Protein AF-A0A7S4SC22-F1 (afdb_monomer)

Organism: NCBI:txid311494

Mean predicted aligned error: 12.57 Å

Radius of gyration: 24.63 Å; Cα contacts (8 Å, |Δi|>4): 322; chains: 1; bounding box: 60×55×70 Å

Solvent-accessible surface area (backbone atoms only — not comparable to full-atom values): 22191 Å² total; per-residue (Å²): 132,78,80,73,82,76,69,83,69,58,68,67,58,51,50,54,50,53,43,50,40,49,74,75,63,30,48,38,34,35,29,23,69,84,94,66,80,90,72,76,100,69,70,94,83,63,89,75,70,74,86,64,86,77,79,59,88,69,70,83,72,66,71,74,79,89,78,74,91,63,78,62,92,58,54,43,99,46,38,47,56,58,76,39,60,30,39,53,76,44,73,46,81,40,52,44,88,86,66,50,78,44,48,38,35,31,38,26,52,77,74,70,86,52,62,79,83,50,77,44,45,69,50,69,58,9,87,84,36,68,61,53,77,76,27,54,64,38,62,52,59,64,54,80,66,65,80,68,81,82,68,77,79,92,60,81,79,62,90,86,63,83,86,73,73,81,75,65,82,82,77,63,93,71,91,70,89,77,76,63,81,45,61,34,34,31,39,46,74,55,45,64,73,61,38,75,44,77,48,79,48,70,79,79,41,58,91,75,73,37,82,88,83,89,84,88,85,78,78,43,96,84,26,62,11,58,50,72,66,59,93,48,95,87,71,36,43,34,52,37,24,38,40,30,90,81,81,90,83,85,83,86,77,66,61,75,69,55,98,79,74,60,80,52,70,78,84,89,81,89,85,85,90,84,77,94,55,55,89,81,41,90,83,58,61,83,76,67,83,73,72,84,72,92,82,84,87,84,88,76,90,71,96,48,99,80,69,75,64,69,48,61,62,77,86,75,63,76,93,63,93,80,83,76,87,83,131

Sequence (327 aa):
AGPPPTQPGDPEELWASLAAELAEGALVTCSRVDSGSAGTEGSPADAGRAHFVHTEGHTIGTGYPEHTGQQAPGMVNTGILRNAAYAVLLLREVHTKSGERVRLVRLRDTVSVVPQGQGGWSGRWGDADPVWEQDPGVAGQLRASAGSHLLVPCGPPSAGAPGRRPAMPLAEHAAAPRRHDGTFAMQFEDWLRVFSHVFVGRSLAAEGGWSRRLLHGRWTPRSCGGTPIPVKPGFSSPEGWARNPQCGLVVLGGGAATEGGEEGAGVELCACLQQPDARVRARSPFPFEDRLRELFLCVLRLDGPGQRLDAFDKRRVVRGGGVSLIS

Foldseek 3Di:
DDPDPPDDPDLVVVLVVVQVLVVLQKWKKFAAADPDPPDDDDDPPPPPPPPDLPPPVPPLDPDDPPDDPDDGPQQDPQLDGHSFMKTFQDWDWDAFPVRDTFIKTKIAGLRDPDDFPRGDGPDPQWPPHCVCVRGVVRLVVVPVPPPNPRDDPPDDPPPPDDPDDDPDQSPDPDDDDDRCRRMTMDTSVVVVVRTDDMDIGDDQDVVVVHDDDDDDDDDDPQQCQDDQDDPDPPRHFQQSPLSHDDDDDDDPQQDDPDPPPDPGDDDDDDDDDDDDDLVPDPPQDPPNPDDDDDDDDDDFDDPDDPDRDSGDDPVRDDPDPDPDDDD

pLDDT: mean 72.33, std 21.47, range [28.03, 97.0]

Secondary structure (DSSP, 8-state):
-PPPPPPPP-HHHHHHHHHHHHHTT-EEEEE---S--------TT-TT--------TTSS-----TTS-PPPTTB-TTSPBTT-EEEEEEEEEEE-TT--EEEEEEEEESS----TT--S--STT-TT-THHHH-HHHHHHHHTT---------S---TT----PPPPTTS-SSSS-----SEEEEEHHHHHHH--EEEEE----GGGTPPP--------TTT----SS-SSTTS--HHHHHTS--------------TT-----PPP---------TTTSTTPPSS--SPPPPP-------SSTTPPPSS--GGG----TT-----

Structure (mmCIF, N/CA/C/O backbone):
data_AF-A0A7S4SC22-F1
#
_entry.id   AF-A0A7S4SC22-F1
#
loop_
_atom_site.group_PDB
_atom_site.id
_atom_site.type_symbol
_atom_site.label_atom_id
_atom_site.label_alt_id
_atom_site.label_comp_id
_atom_site.label_asym_id
_atom_site.label_entity_id
_atom_site.label_seq_id
_atom_site.pdbx_PDB_ins_code
_atom_site.Cartn_x
_atom_site.Cartn_y
_atom_site.Cartn_z
_atom_site.occupancy
_atom_site.B_iso_or_equiv
_atom_site.auth_seq_id
_atom_site.auth_comp_id
_atom_site.auth_asym_id
_atom_site.auth_atom_id
_atom_site.pdbx_PDB_model_num
ATOM 1 N N . ALA A 1 1 ? 0.716 27.422 -13.880 1.00 32.75 1 ALA A N 1
ATOM 2 C CA . ALA A 1 1 ? 0.200 27.032 -12.557 1.00 32.75 1 ALA A CA 1
ATOM 3 C C . ALA A 1 1 ? -0.149 25.554 -12.627 1.00 32.75 1 ALA A C 1
ATOM 5 O O . ALA A 1 1 ? -0.877 25.176 -13.537 1.00 32.75 1 ALA A O 1
ATOM 6 N N . GLY A 1 2 ? 0.461 24.713 -11.789 1.00 31.31 2 GLY A N 1
ATOM 7 C CA . GLY A 1 2 ? 0.010 23.324 -11.663 1.00 31.31 2 GLY A CA 1
ATOM 8 C C . GLY A 1 2 ? -1.383 23.294 -11.027 1.00 31.31 2 GLY A C 1
ATOM 9 O O . GLY A 1 2 ? -1.727 24.255 -10.332 1.00 31.31 2 GLY A O 1
ATOM 10 N N . PRO A 1 3 ? -2.193 22.251 -11.275 1.00 28.03 3 PRO A N 1
ATOM 11 C CA . PRO A 1 3 ? -3.420 22.069 -10.515 1.00 28.03 3 PRO A CA 1
ATOM 12 C C . PRO A 1 3 ? -3.075 22.021 -9.014 1.00 28.03 3 PRO A C 1
ATOM 14 O O . PRO A 1 3 ? -2.011 21.500 -8.659 1.00 28.03 3 PRO A O 1
ATOM 17 N N . PRO A 1 4 ? -3.917 22.597 -8.138 1.00 31.31 4 PRO A N 1
ATOM 18 C CA . PRO A 1 4 ? -3.732 22.476 -6.697 1.00 31.31 4 PRO A CA 1
ATOM 19 C C . PRO A 1 4 ? -3.681 20.990 -6.303 1.00 31.31 4 PRO A C 1
ATOM 21 O O . PRO A 1 4 ? -4.271 20.167 -7.010 1.00 31.31 4 PRO A O 1
ATOM 24 N N . PRO A 1 5 ? -2.979 20.629 -5.210 1.00 35.91 5 PRO A N 1
ATOM 25 C CA . PRO A 1 5 ? -3.006 19.264 -4.697 1.00 35.91 5 PRO A CA 1
ATOM 26 C C . PRO A 1 5 ? -4.467 18.841 -4.548 1.00 35.91 5 PRO A C 1
ATOM 28 O O . PRO A 1 5 ? -5.261 19.550 -3.924 1.00 35.91 5 PRO A O 1
ATOM 31 N N . THR A 1 6 ? -4.832 17.739 -5.202 1.00 38.62 6 THR A N 1
ATOM 32 C CA . THR A 1 6 ? -6.159 17.137 -5.090 1.00 38.62 6 THR A CA 1
ATOM 33 C C . THR A 1 6 ? -6.469 16.983 -3.611 1.00 38.62 6 THR A C 1
ATOM 35 O O . THR A 1 6 ? -5.656 16.425 -2.870 1.00 38.62 6 THR A O 1
ATOM 38 N N . GLN A 1 7 ? -7.606 17.537 -3.182 1.00 48.81 7 GLN A N 1
ATOM 39 C CA . GLN A 1 7 ? -8.122 17.313 -1.836 1.00 48.81 7 GLN A CA 1
ATOM 40 C C . GLN A 1 7 ? -8.081 15.811 -1.523 1.00 48.81 7 GLN A C 1
ATOM 42 O O . GLN A 1 7 ? -8.187 15.007 -2.458 1.00 48.81 7 GLN A O 1
ATOM 47 N N . PRO A 1 8 ? -7.907 15.422 -0.246 1.00 51.44 8 PRO A N 1
ATOM 48 C CA . PRO A 1 8 ? -8.101 14.031 0.141 1.00 51.44 8 PRO A CA 1
ATOM 49 C C . PRO 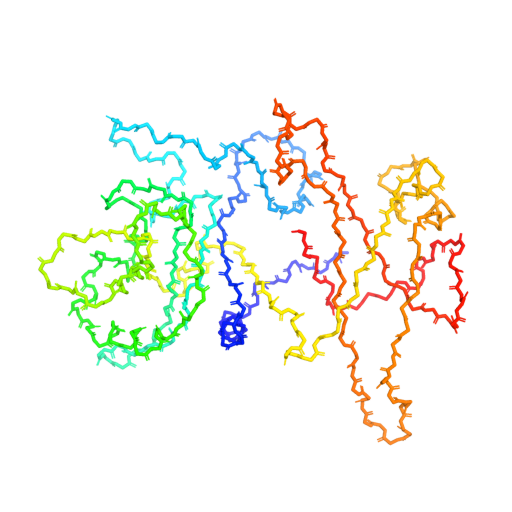A 1 8 ? -9.422 13.564 -0.473 1.00 51.44 8 PRO A C 1
ATOM 51 O O . PRO A 1 8 ? -10.422 14.278 -0.365 1.00 51.44 8 PRO A O 1
ATOM 54 N N . GLY A 1 9 ? -9.377 12.444 -1.203 1.00 70.94 9 GLY A N 1
ATOM 55 C CA . GLY A 1 9 ? -10.562 11.865 -1.831 1.00 70.94 9 GLY A CA 1
ATOM 56 C C . GLY A 1 9 ? -11.696 11.759 -0.816 1.00 70.94 9 GLY A C 1
ATOM 57 O O . GLY A 1 9 ? -11.440 11.707 0.391 1.00 70.94 9 GLY A O 1
ATOM 58 N N . ASP A 1 10 ? -12.933 11.781 -1.304 1.00 88.88 10 ASP A N 1
ATOM 59 C CA . ASP A 1 10 ? -14.129 11.651 -0.474 1.00 88.88 10 ASP A CA 1
ATOM 60 C C . ASP A 1 10 ? -13.915 10.556 0.599 1.00 88.88 10 ASP A C 1
ATOM 62 O O . ASP A 1 10 ? -13.583 9.420 0.243 1.00 88.88 10 ASP A O 1
ATOM 66 N N . PRO A 1 11 ? -14.040 10.866 1.907 1.00 91.44 11 PRO A N 1
ATOM 67 C CA . PRO A 1 11 ? -13.908 9.877 2.974 1.00 91.44 11 PRO A CA 1
ATOM 68 C C . PRO A 1 11 ? -14.739 8.610 2.741 1.00 91.44 11 PRO A C 1
ATOM 70 O O . PRO A 1 11 ? -14.311 7.522 3.124 1.00 91.44 11 PRO A O 1
ATOM 73 N N . GLU A 1 12 ? -15.899 8.735 2.094 1.00 92.50 12 GLU A N 1
ATOM 74 C CA . GLU A 1 12 ? -16.744 7.604 1.706 1.00 92.50 12 GLU A CA 1
ATOM 75 C C . GLU A 1 12 ? -16.067 6.704 0.664 1.00 92.50 12 GLU A C 1
ATOM 77 O O . GLU A 1 12 ? -16.068 5.480 0.806 1.00 92.50 12 GLU A O 1
ATOM 82 N N . GLU A 1 13 ? -15.447 7.300 -0.356 1.00 90.25 13 GLU A N 1
ATOM 83 C CA . GLU A 1 13 ? -14.717 6.585 -1.403 1.00 90.25 13 GLU A CA 1
ATOM 84 C C . GLU A 1 13 ? -13.484 5.883 -0.825 1.00 90.25 13 GLU A C 1
ATOM 86 O O . GLU A 1 13 ? -13.250 4.705 -1.104 1.00 90.25 13 GLU A O 1
ATOM 91 N N . LEU A 1 14 ? -12.732 6.566 0.045 1.00 90.38 14 LEU A N 1
ATOM 92 C CA . LEU A 1 14 ? -11.582 5.970 0.723 1.00 90.38 14 LEU A CA 1
ATOM 93 C C . LEU A 1 14 ? -12.004 4.808 1.631 1.00 90.38 14 LEU A C 1
ATOM 95 O O . LEU A 1 14 ? -11.358 3.761 1.624 1.00 90.38 14 LEU A O 1
ATOM 99 N N . TRP A 1 15 ? -13.091 4.967 2.391 1.00 93.56 15 TRP A N 1
ATOM 100 C CA . TRP A 1 15 ? -13.649 3.889 3.207 1.00 93.56 15 TRP A CA 1
ATOM 101 C C . TRP A 1 15 ? -14.030 2.678 2.353 1.00 93.56 15 TRP A C 1
ATOM 103 O O . TRP A 1 15 ? -13.624 1.559 2.665 1.00 93.56 15 TRP A O 1
ATOM 113 N N . ALA A 1 16 ? -14.783 2.900 1.271 1.00 90.94 16 ALA A N 1
ATOM 114 C CA . ALA A 1 16 ? -15.223 1.841 0.369 1.00 90.94 16 ALA A CA 1
ATOM 115 C C . ALA A 1 16 ? -14.034 1.119 -0.282 1.00 90.94 16 ALA A C 1
ATOM 117 O O . ALA A 1 16 ? -14.007 -0.111 -0.307 1.00 90.94 16 ALA A O 1
ATOM 118 N N . SER A 1 17 ? -13.030 1.876 -0.733 1.00 88.81 17 SER A N 1
ATOM 119 C CA . SER A 1 17 ? -11.789 1.350 -1.303 1.00 88.81 17 SER A CA 1
ATOM 120 C C . SER A 1 17 ? -11.045 0.470 -0.296 1.00 88.81 17 SER A C 1
ATOM 122 O O . SER A 1 17 ? -10.847 -0.715 -0.545 1.00 88.81 17 SER A O 1
ATOM 124 N N . LEU A 1 18 ? -10.731 0.980 0.901 1.00 88.50 18 LEU A N 1
ATOM 125 C CA . LEU A 1 18 ? -10.008 0.212 1.924 1.00 88.50 18 LEU A CA 1
ATOM 126 C C . LEU A 1 18 ? -10.783 -1.020 2.414 1.00 88.50 18 LEU A C 1
ATOM 128 O O . LEU A 1 18 ? -10.181 -2.052 2.718 1.00 88.50 18 LEU A O 1
ATOM 132 N N . ALA A 1 19 ? -12.111 -0.923 2.507 1.00 89.12 19 ALA A N 1
ATOM 133 C CA . ALA A 1 19 ? -12.955 -2.056 2.864 1.00 89.12 19 ALA A CA 1
ATOM 134 C C . ALA A 1 19 ? -12.919 -3.152 1.786 1.00 89.12 19 ALA A C 1
ATOM 136 O O . ALA A 1 19 ? -12.835 -4.330 2.139 1.00 89.12 19 ALA A O 1
ATOM 137 N N . ALA A 1 20 ? -12.935 -2.778 0.501 1.00 86.94 20 ALA A N 1
ATOM 138 C CA . ALA A 1 20 ? -12.786 -3.715 -0.611 1.00 86.94 20 ALA A CA 1
ATOM 139 C C . ALA A 1 20 ? -11.410 -4.401 -0.583 1.00 86.94 20 ALA A C 1
ATOM 141 O O . ALA A 1 20 ? -11.345 -5.627 -0.607 1.00 86.94 20 ALA A O 1
ATOM 142 N N . GLU A 1 21 ? -10.329 -3.637 -0.395 1.00 85.25 21 GLU A N 1
ATOM 143 C CA . GLU A 1 21 ? -8.964 -4.175 -0.274 1.00 85.25 21 GLU A CA 1
ATOM 144 C C . GLU A 1 21 ? -8.839 -5.226 0.835 1.00 85.25 21 GLU A C 1
ATOM 146 O O . GLU A 1 21 ? -8.303 -6.316 0.631 1.00 85.25 21 GLU A O 1
ATOM 151 N N . LEU A 1 22 ? -9.353 -4.920 2.030 1.00 84.00 22 LEU A N 1
ATOM 152 C CA . LEU A 1 22 ? -9.324 -5.856 3.154 1.00 84.00 22 LEU A CA 1
ATOM 153 C C . LEU A 1 22 ? -10.186 -7.097 2.899 1.00 84.00 22 LEU A C 1
ATOM 155 O O . LEU A 1 22 ? -9.808 -8.190 3.324 1.00 84.00 22 LEU A O 1
ATOM 159 N N . ALA A 1 23 ? -11.326 -6.946 2.220 1.00 85.44 23 ALA A N 1
ATOM 160 C CA . ALA A 1 23 ? -12.190 -8.065 1.850 1.00 85.44 23 ALA A CA 1
ATOM 161 C C . ALA A 1 23 ? -11.518 -8.999 0.829 1.00 85.44 23 ALA A C 1
ATOM 163 O O . ALA A 1 23 ? -11.698 -10.214 0.905 1.00 85.44 23 ALA A O 1
ATOM 164 N N . GLU A 1 24 ? -10.691 -8.450 -0.062 1.00 82.25 24 GLU A N 1
ATOM 165 C CA . GLU A 1 24 ? -9.841 -9.198 -0.998 1.00 82.25 24 GLU A CA 1
ATOM 166 C C . GLU A 1 24 ? -8.577 -9.783 -0.339 1.00 82.25 24 GLU A C 1
ATOM 168 O O . GLU A 1 24 ? -7.816 -10.522 -0.966 1.00 82.25 24 GLU A O 1
ATOM 173 N N . GLY A 1 25 ? -8.360 -9.507 0.951 1.00 82.25 25 GLY A N 1
ATOM 174 C CA . GLY A 1 25 ? -7.252 -10.053 1.731 1.00 82.25 25 GLY A CA 1
ATOM 175 C C . GLY A 1 25 ? -5.953 -9.252 1.637 1.00 82.25 25 GLY A C 1
ATOM 176 O O . GLY A 1 25 ? -4.892 -9.784 1.975 1.00 82.25 25 GLY A O 1
ATOM 177 N N . ALA A 1 26 ? -6.006 -7.992 1.197 1.00 79.50 26 ALA A N 1
ATOM 178 C CA . ALA A 1 26 ? -4.851 -7.106 1.228 1.00 79.50 26 ALA A CA 1
ATOM 179 C C . ALA A 1 26 ? -4.385 -6.840 2.670 1.00 79.50 26 ALA A C 1
ATOM 181 O O . ALA A 1 26 ? -5.173 -6.764 3.615 1.00 79.50 26 ALA A O 1
ATOM 182 N N . LEU A 1 27 ? -3.077 -6.651 2.837 1.00 82.75 27 LEU A N 1
ATOM 183 C CA . LEU A 1 27 ? -2.498 -6.164 4.084 1.00 82.75 27 LEU A CA 1
ATOM 184 C C . LEU A 1 27 ? -2.545 -4.641 4.085 1.00 82.75 27 LEU A C 1
ATOM 186 O O . LEU A 1 27 ? -1.949 -4.012 3.215 1.00 82.75 27 LEU A O 1
ATOM 190 N N . VAL A 1 28 ? -3.205 -4.041 5.071 1.00 83.12 28 VAL A N 1
ATOM 191 C CA . VAL A 1 28 ? -3.296 -2.581 5.179 1.00 83.12 28 VAL A CA 1
ATOM 192 C C . VAL A 1 28 ? -2.539 -2.109 6.417 1.00 83.12 28 VAL A C 1
ATOM 194 O O . VAL A 1 28 ? -2.730 -2.630 7.517 1.00 83.12 28 VAL A O 1
ATOM 197 N N . THR A 1 29 ? -1.667 -1.118 6.255 1.00 82.56 29 THR A N 1
ATOM 198 C CA . THR A 1 29 ? -0.985 -0.444 7.366 1.00 82.56 29 THR A CA 1
ATOM 199 C C . THR A 1 29 ? -1.126 1.064 7.239 1.00 82.56 29 THR A C 1
ATOM 201 O O . THR A 1 29 ? -1.352 1.591 6.154 1.00 82.56 29 THR A O 1
ATOM 204 N N . CYS A 1 30 ? -1.019 1.785 8.346 1.00 83.69 30 CYS A N 1
ATOM 205 C CA . CYS A 1 30 ? -1.064 3.240 8.345 1.00 83.69 30 CYS A CA 1
ATOM 206 C C . CYS A 1 30 ? 0.042 3.827 9.214 1.00 83.69 30 CYS A C 1
ATOM 208 O O . CYS A 1 30 ? 0.536 3.189 10.146 1.00 83.69 30 CYS A O 1
ATOM 210 N N . SER A 1 31 ? 0.443 5.054 8.894 1.00 84.19 31 SER A N 1
ATOM 211 C CA . SER A 1 31 ? 1.444 5.778 9.669 1.00 84.19 31 SER A CA 1
ATOM 212 C C . SER A 1 31 ? 1.098 7.254 9.792 1.00 84.19 31 SER A C 1
ATOM 214 O O . SER A 1 31 ? 0.475 7.859 8.914 1.00 84.19 31 SER A O 1
ATOM 216 N N . ARG A 1 32 ? 1.502 7.827 10.925 1.00 79.44 32 ARG A N 1
ATOM 217 C CA . ARG A 1 32 ? 1.429 9.257 11.193 1.00 79.44 32 ARG A CA 1
ATOM 218 C C . ARG A 1 32 ? 2.810 9.862 10.992 1.00 79.44 32 ARG A C 1
ATOM 220 O O . ARG A 1 32 ? 3.701 9.635 11.807 1.00 79.44 32 ARG A O 1
ATOM 227 N N . VAL A 1 33 ? 2.942 10.667 9.946 1.00 76.88 33 VAL A N 1
ATOM 228 C CA . VAL A 1 33 ? 4.122 11.501 9.692 1.00 76.88 33 VAL A CA 1
ATOM 229 C C . VAL A 1 33 ? 3.767 12.939 10.043 1.00 76.88 33 VAL A C 1
ATOM 231 O O . VAL A 1 33 ? 2.774 13.459 9.530 1.00 76.88 33 VAL A O 1
ATOM 234 N N . ASP A 1 34 ? 4.549 13.583 10.909 1.00 70.69 34 ASP A N 1
ATOM 235 C CA . ASP A 1 34 ? 4.377 15.012 11.168 1.00 70.69 34 ASP A CA 1
ATOM 236 C C . ASP A 1 34 ? 4.948 15.812 9.998 1.00 70.69 34 ASP A C 1
ATOM 238 O O . ASP A 1 34 ? 6.142 15.763 9.709 1.00 70.69 34 ASP A O 1
ATOM 242 N N . SER A 1 35 ? 4.110 16.611 9.350 1.00 53.16 35 SER A N 1
ATOM 243 C CA . SER A 1 35 ? 4.523 17.526 8.284 1.00 53.16 35 SER A CA 1
ATOM 244 C C . SER A 1 35 ? 5.139 18.833 8.810 1.00 53.16 35 SER A C 1
ATOM 246 O O . SER A 1 35 ? 5.187 19.822 8.086 1.00 53.16 35 SER A O 1
ATOM 248 N N . GLY A 1 36 ? 5.586 18.884 10.070 1.00 47.75 36 GLY A N 1
ATOM 249 C CA . GLY A 1 36 ? 5.985 20.143 10.693 1.00 47.75 36 GLY A CA 1
ATOM 250 C C . GLY A 1 36 ? 6.922 19.998 11.881 1.00 47.75 36 GLY A C 1
ATOM 251 O O . GLY A 1 36 ? 6.482 20.033 13.027 1.00 47.75 36 GLY A O 1
ATOM 252 N N . SER A 1 37 ? 8.229 19.975 11.618 1.00 41.62 37 SER A N 1
ATOM 253 C CA . SER A 1 37 ? 9.158 20.664 12.512 1.00 41.62 37 SER A CA 1
ATOM 254 C C . SER A 1 37 ? 9.188 22.135 12.096 1.00 41.62 37 SER A C 1
ATOM 256 O O . SER A 1 37 ? 9.894 22.520 11.165 1.00 41.62 37 SER A O 1
ATOM 258 N N . ALA A 1 38 ? 8.395 22.964 12.772 1.00 45.78 38 ALA A N 1
ATOM 259 C CA . ALA A 1 38 ? 8.609 24.404 12.786 1.00 45.78 38 ALA A CA 1
ATOM 260 C C . ALA A 1 38 ? 9.944 24.660 13.504 1.00 45.78 38 ALA A C 1
ATOM 262 O O . ALA A 1 38 ? 10.006 24.709 14.729 1.00 45.78 38 ALA A O 1
ATOM 263 N N . GLY A 1 39 ? 11.033 24.717 12.743 1.00 45.19 39 GLY A N 1
ATOM 264 C CA . GLY A 1 39 ? 12.373 24.894 13.280 1.00 45.19 39 GLY A CA 1
ATOM 265 C C . GLY A 1 39 ? 13.340 25.270 12.174 1.00 45.19 39 GLY A C 1
ATOM 266 O O . GLY A 1 39 ? 13.708 24.429 11.360 1.00 45.19 39 GLY A O 1
ATOM 267 N N . THR A 1 40 ? 13.778 26.528 12.215 1.00 40.12 40 THR A N 1
ATOM 268 C CA . THR A 1 40 ? 14.717 27.225 11.319 1.00 40.12 40 THR A CA 1
ATOM 269 C C . THR A 1 40 ? 14.143 27.690 9.975 1.00 40.12 40 THR A C 1
ATOM 271 O O . THR A 1 40 ? 13.864 26.904 9.077 1.00 40.12 40 THR A O 1
ATOM 274 N N . GLU A 1 41 ? 14.010 29.013 9.844 1.00 41.88 41 GLU A N 1
ATOM 275 C CA . GLU A 1 41 ? 13.805 29.740 8.590 1.00 41.88 41 GLU A CA 1
ATOM 276 C C . GLU A 1 41 ? 14.879 29.329 7.568 1.00 41.88 41 GLU A C 1
ATOM 278 O O . GLU A 1 41 ? 16.021 29.779 7.618 1.00 41.88 41 GLU A O 1
ATOM 283 N N . GLY A 1 42 ? 14.532 28.425 6.654 1.00 41.09 42 GLY A N 1
ATOM 284 C CA . GLY A 1 42 ? 15.439 27.914 5.636 1.00 41.09 42 GLY A CA 1
ATOM 285 C C . GLY A 1 42 ? 14.690 27.664 4.337 1.00 41.09 42 GLY A C 1
ATOM 286 O O . GLY A 1 42 ? 13.982 26.678 4.218 1.00 41.09 42 GLY A O 1
ATOM 287 N N . SER A 1 43 ? 14.863 28.595 3.397 1.00 37.62 43 SER A N 1
ATOM 288 C CA . SER A 1 43 ? 14.591 28.548 1.951 1.00 37.62 43 SER A CA 1
ATOM 289 C C . SER A 1 43 ? 13.310 27.836 1.439 1.00 37.62 43 SER A C 1
ATOM 291 O O . SER A 1 43 ? 13.196 26.614 1.512 1.00 37.62 43 SER A O 1
ATOM 293 N N . PRO A 1 44 ? 12.398 28.546 0.741 1.00 42.69 44 PRO A N 1
ATOM 294 C CA . PRO A 1 44 ? 11.172 27.984 0.150 1.00 42.69 44 PRO A CA 1
ATOM 295 C C . PRO A 1 44 ? 11.389 27.006 -1.029 1.00 42.69 44 PRO A C 1
ATOM 297 O O . PRO A 1 44 ? 10.433 26.646 -1.713 1.00 42.69 44 PRO A O 1
ATOM 300 N N . ALA A 1 45 ? 12.621 26.558 -1.288 1.00 44.44 45 ALA A N 1
ATOM 301 C CA . ALA A 1 45 ? 12.949 25.642 -2.383 1.00 44.44 45 ALA A CA 1
ATOM 302 C C . ALA A 1 45 ? 12.778 24.144 -2.042 1.00 44.44 45 ALA A C 1
ATOM 304 O O . ALA A 1 45 ? 12.835 23.324 -2.955 1.00 44.44 45 ALA A O 1
ATOM 305 N N . ASP A 1 46 ? 12.537 23.779 -0.774 1.00 40.22 46 ASP A N 1
ATOM 306 C CA . ASP A 1 46 ? 12.516 22.372 -0.318 1.00 40.22 46 ASP A CA 1
ATOM 307 C C . ASP A 1 46 ? 11.113 21.801 -0.011 1.00 40.22 46 ASP A C 1
ATOM 309 O O . ASP A 1 46 ? 10.978 20.649 0.403 1.00 40.22 46 ASP A O 1
ATOM 313 N N . ALA A 1 47 ? 10.040 22.548 -0.298 1.00 37.72 47 ALA A N 1
ATOM 314 C CA . ALA A 1 47 ? 8.646 22.128 -0.070 1.00 37.72 47 ALA A CA 1
ATOM 315 C C . ALA A 1 47 ? 8.151 20.977 -0.985 1.00 37.72 47 ALA A C 1
ATOM 317 O O . ALA A 1 47 ? 6.969 20.642 -0.982 1.00 37.72 47 ALA A O 1
ATOM 318 N N . GLY A 1 48 ? 9.041 20.380 -1.784 1.00 33.56 48 GLY A N 1
ATOM 319 C CA . GLY A 1 48 ? 8.752 19.281 -2.710 1.00 33.56 48 GLY A CA 1
ATOM 320 C C . GLY A 1 48 ? 9.412 17.950 -2.347 1.00 33.56 48 GLY A C 1
ATOM 321 O O . GLY A 1 48 ? 9.433 17.047 -3.185 1.00 33.56 48 GLY A O 1
ATOM 322 N N . ARG A 1 49 ? 9.989 17.806 -1.145 1.00 35.91 49 ARG A N 1
ATOM 323 C CA . ARG A 1 49 ? 10.561 16.526 -0.713 1.00 35.91 49 ARG A CA 1
ATOM 324 C C . ARG A 1 49 ? 9.433 15.517 -0.502 1.00 35.91 49 ARG A C 1
ATOM 326 O O . ARG A 1 49 ? 8.736 15.555 0.504 1.00 35.91 49 ARG A O 1
ATOM 333 N N . ALA A 1 50 ? 9.261 14.635 -1.487 1.00 32.25 50 ALA A N 1
ATOM 334 C CA . ALA A 1 50 ? 8.410 13.460 -1.392 1.00 32.25 50 ALA A CA 1
ATOM 335 C C . ALA A 1 50 ? 8.639 12.780 -0.036 1.00 32.25 50 ALA A C 1
ATOM 337 O O . ALA A 1 50 ? 9.780 12.501 0.343 1.00 32.25 50 ALA A O 1
ATOM 338 N N . HIS A 1 51 ? 7.551 12.561 0.699 1.00 33.09 51 HIS A N 1
ATOM 339 C CA . HIS A 1 51 ? 7.547 11.820 1.950 1.00 33.09 51 HIS A CA 1
ATOM 340 C C . HIS A 1 51 ? 7.835 10.353 1.627 1.00 33.09 51 HIS A C 1
ATOM 342 O O . HIS A 1 51 ? 6.935 9.532 1.483 1.00 33.09 51 HIS A O 1
ATOM 348 N N . PHE A 1 52 ? 9.111 10.025 1.442 1.00 31.98 52 PHE A N 1
ATOM 349 C CA . PHE A 1 52 ? 9.558 8.646 1.523 1.00 31.98 52 PHE A CA 1
ATOM 350 C C . PHE A 1 52 ? 9.186 8.129 2.911 1.00 31.98 52 PHE A C 1
ATOM 352 O O . PHE A 1 52 ? 9.270 8.873 3.893 1.00 31.98 52 PHE A O 1
ATOM 359 N N . VAL A 1 53 ? 8.810 6.854 3.006 1.00 31.83 53 VAL A N 1
ATOM 360 C CA . VAL A 1 53 ? 8.807 6.151 4.288 1.00 31.83 53 VAL A CA 1
ATOM 361 C C . VAL A 1 53 ? 10.233 6.237 4.812 1.00 31.83 53 VAL A C 1
ATOM 363 O O . VAL A 1 53 ? 11.125 5.510 4.367 1.00 31.83 53 VAL A O 1
ATOM 366 N N . HIS A 1 54 ? 10.468 7.199 5.701 1.00 29.09 54 HIS A N 1
ATOM 367 C CA . HIS A 1 54 ? 11.753 7.402 6.331 1.00 29.09 54 HIS A CA 1
ATOM 368 C C . HIS A 1 54 ? 11.956 6.208 7.257 1.00 29.09 54 HIS A C 1
ATOM 370 O O . HIS A 1 54 ? 11.564 6.212 8.419 1.00 29.09 54 HIS A O 1
ATOM 376 N N . THR A 1 55 ? 12.555 5.144 6.726 1.00 30.19 55 THR A N 1
ATOM 377 C CA . THR A 1 55 ? 13.118 4.063 7.532 1.00 30.19 55 THR A CA 1
ATOM 378 C C . THR A 1 55 ? 14.427 4.577 8.124 1.00 30.19 55 THR A C 1
ATOM 380 O O . THR A 1 55 ? 15.511 4.070 7.833 1.00 30.19 55 THR A O 1
ATOM 383 N N . GLU A 1 56 ? 14.341 5.645 8.925 1.00 31.27 56 GLU A N 1
ATOM 384 C CA . GLU A 1 56 ? 15.433 6.001 9.817 1.00 31.27 56 GLU A CA 1
ATOM 385 C C . GLU A 1 56 ? 15.539 4.853 10.816 1.00 31.27 56 GLU A C 1
ATOM 387 O O . GLU A 1 56 ? 14.678 4.657 11.672 1.00 31.27 56 GLU A O 1
ATOM 392 N N . GLY A 1 57 ? 16.587 4.042 10.672 1.00 30.94 57 GLY A N 1
ATOM 393 C CA . GLY A 1 57 ? 16.907 2.930 11.569 1.00 30.94 57 GLY A CA 1
ATOM 394 C C . GLY A 1 57 ? 17.322 3.391 12.970 1.00 30.94 57 GLY A C 1
ATOM 395 O O . GLY A 1 57 ? 18.207 2.786 13.563 1.00 30.94 57 GLY A O 1
ATOM 396 N N . HIS A 1 58 ? 16.760 4.497 13.463 1.00 33.94 58 HIS A N 1
ATOM 397 C CA . HIS A 1 58 ? 16.995 5.073 14.784 1.00 33.94 58 HIS A CA 1
ATOM 398 C C . HIS A 1 58 ? 15.725 5.198 15.637 1.00 33.94 58 HIS A C 1
ATOM 400 O O . HIS A 1 58 ? 15.856 5.475 16.821 1.00 33.94 58 HIS A O 1
ATOM 406 N N . THR A 1 59 ? 14.524 4.914 15.116 1.00 35.78 59 THR A N 1
ATOM 407 C CA . THR A 1 59 ? 13.284 4.888 15.928 1.00 35.78 59 THR A CA 1
ATOM 408 C C . THR A 1 59 ? 12.621 3.517 16.056 1.00 35.78 59 THR A C 1
ATOM 410 O O . THR A 1 59 ? 11.718 3.359 16.874 1.00 35.78 59 THR A O 1
ATOM 413 N N . ILE A 1 60 ? 13.123 2.480 15.379 1.00 38.97 60 ILE A N 1
ATOM 414 C CA . ILE A 1 60 ? 12.836 1.089 15.767 1.00 38.97 60 ILE A CA 1
ATOM 415 C C . ILE A 1 60 ? 13.869 0.699 16.829 1.00 38.97 60 ILE A C 1
ATOM 417 O O . ILE A 1 60 ? 14.895 0.099 16.518 1.00 38.97 60 ILE A O 1
ATOM 421 N N . GLY A 1 61 ? 13.637 1.117 18.076 1.00 35.50 61 GLY A N 1
ATOM 422 C CA . GLY A 1 61 ? 14.475 0.727 19.215 1.00 35.50 61 GLY A CA 1
ATOM 423 C C . GLY A 1 61 ? 15.077 1.856 20.052 1.00 35.50 61 GLY A C 1
ATOM 424 O O . GLY A 1 61 ? 16.092 1.621 20.704 1.00 35.50 61 GLY A O 1
ATOM 425 N N . THR A 1 62 ? 14.480 3.053 20.113 1.00 35.44 62 THR A N 1
ATOM 426 C CA . THR A 1 62 ? 14.757 3.915 21.273 1.00 35.44 62 THR A CA 1
ATOM 427 C C . THR A 1 62 ? 14.118 3.250 22.484 1.00 35.44 62 THR A C 1
ATOM 429 O O . THR A 1 62 ? 12.897 3.283 22.641 1.00 35.44 62 THR A O 1
ATOM 432 N N . GLY A 1 63 ? 14.937 2.567 23.285 1.00 38.09 63 GLY A N 1
ATOM 433 C CA . GLY A 1 63 ? 14.508 1.968 24.541 1.00 38.09 63 GLY A CA 1
ATOM 434 C C . GLY A 1 63 ? 13.693 2.972 25.350 1.00 38.09 63 GLY A C 1
ATOM 435 O O . GLY A 1 63 ? 14.076 4.136 25.481 1.00 38.09 63 GLY A O 1
ATOM 436 N N . TYR A 1 64 ? 12.548 2.516 25.855 1.00 42.06 64 TYR A N 1
ATOM 437 C CA . TYR A 1 64 ? 11.782 3.258 26.845 1.00 42.06 64 TYR A CA 1
ATOM 438 C C . TYR A 1 64 ? 12.721 3.614 28.009 1.00 42.06 64 TYR A C 1
ATOM 440 O O . TYR A 1 64 ? 13.343 2.706 28.566 1.00 42.06 64 TYR A O 1
ATOM 448 N N . PRO A 1 65 ? 12.853 4.892 28.410 1.00 43.12 65 PRO A N 1
ATOM 449 C CA . PRO A 1 65 ? 13.430 5.201 29.707 1.00 43.12 65 PRO A CA 1
ATOM 450 C C . PRO A 1 65 ? 12.472 4.639 30.762 1.00 43.12 65 PRO A C 1
ATOM 452 O O . PRO A 1 65 ? 11.396 5.181 30.999 1.00 43.12 65 PRO A O 1
ATOM 455 N N . GLU A 1 66 ? 12.838 3.504 31.351 1.00 44.84 66 GLU A N 1
ATOM 456 C CA . GLU A 1 66 ? 11.924 2.631 32.095 1.00 44.84 66 GLU A CA 1
ATOM 457 C C . GLU A 1 66 ? 11.400 3.233 33.421 1.00 44.84 66 GLU A C 1
ATOM 459 O O . GLU A 1 66 ? 10.586 2.604 34.087 1.00 44.84 66 GLU A O 1
ATOM 464 N N . HIS A 1 67 ? 11.785 4.455 33.830 1.00 46.72 67 HIS A N 1
ATOM 465 C CA . HIS A 1 67 ? 11.573 4.888 35.224 1.00 46.72 67 HIS A CA 1
ATOM 466 C C . HIS A 1 67 ? 11.194 6.353 35.515 1.00 46.72 67 HIS A C 1
ATOM 468 O O . HIS A 1 67 ? 11.136 6.706 36.690 1.00 46.72 67 HIS A O 1
ATOM 474 N N . THR A 1 68 ? 10.890 7.227 34.547 1.00 49.09 68 THR A N 1
ATOM 475 C CA . THR A 1 68 ? 10.706 8.667 34.878 1.00 49.09 68 THR A CA 1
ATOM 476 C C . THR A 1 68 ? 9.272 9.197 34.913 1.00 49.09 68 THR A C 1
ATOM 478 O O . THR A 1 68 ? 9.087 10.373 35.216 1.00 49.09 68 THR A O 1
ATOM 481 N N . GLY A 1 69 ? 8.236 8.396 34.635 1.00 55.50 69 GLY A N 1
ATOM 482 C CA . GLY A 1 69 ? 6.842 8.885 34.631 1.00 55.50 69 GLY A CA 1
ATOM 483 C C . GLY A 1 69 ? 6.563 9.999 33.604 1.00 55.50 69 GLY A C 1
ATOM 484 O O . GLY A 1 69 ? 5.471 10.562 33.574 1.00 55.50 69 GLY A O 1
ATOM 485 N N . GLN A 1 70 ? 7.538 10.316 32.751 1.00 54.66 70 GLN A N 1
ATOM 486 C CA . GLN A 1 70 ? 7.387 11.212 31.618 1.00 54.66 70 GLN A CA 1
ATOM 487 C C . GLN A 1 70 ? 6.812 10.420 30.447 1.00 54.66 70 GLN A C 1
ATOM 489 O O . GLN A 1 70 ? 7.255 9.308 30.160 1.00 54.66 70 GLN A O 1
ATOM 494 N N . GLN A 1 71 ? 5.807 10.996 29.784 1.00 53.06 71 GLN A N 1
ATOM 495 C CA . GLN A 1 71 ? 5.251 10.446 28.550 1.00 53.06 71 GLN A CA 1
ATOM 496 C C . GLN A 1 71 ? 6.385 10.164 27.559 1.00 53.06 71 GLN A C 1
ATOM 498 O O . GLN A 1 71 ? 7.300 10.979 27.418 1.00 53.06 71 GLN A O 1
ATOM 503 N N . ALA A 1 72 ? 6.326 9.009 26.890 1.00 56.88 72 ALA A N 1
ATOM 504 C CA . ALA A 1 72 ? 7.340 8.626 25.919 1.00 56.88 72 ALA A CA 1
ATOM 505 C C . ALA A 1 72 ? 7.498 9.742 24.866 1.00 56.88 72 ALA A C 1
ATOM 507 O O . ALA A 1 72 ? 6.487 10.216 24.329 1.00 56.88 72 ALA A O 1
ATOM 508 N N . PRO A 1 73 ? 8.732 10.191 24.573 1.00 53.28 73 PRO A N 1
ATOM 509 C CA . PRO A 1 73 ? 8.962 11.225 23.574 1.00 53.28 73 PRO A CA 1
ATOM 510 C C . PRO A 1 73 ? 8.361 10.777 22.235 1.00 53.28 73 PRO A C 1
ATOM 512 O O . PRO A 1 73 ? 8.724 9.733 21.703 1.00 53.28 73 PRO A O 1
ATOM 515 N N . GLY A 1 74 ? 7.402 11.549 21.716 1.00 60.22 74 GLY A N 1
ATOM 516 C CA . GLY A 1 74 ? 6.702 11.254 20.460 1.00 60.22 74 GLY A CA 1
ATOM 517 C C . GLY A 1 74 ? 5.280 10.693 20.598 1.00 60.22 74 GLY A C 1
ATOM 518 O O . GLY A 1 74 ? 4.596 10.558 19.581 1.00 60.22 74 GLY A O 1
ATOM 519 N N . MET A 1 75 ? 4.795 10.420 21.814 1.00 57.47 75 MET A N 1
ATOM 520 C CA . MET A 1 75 ? 3.384 10.095 22.033 1.00 57.47 75 MET A CA 1
ATOM 521 C C . MET A 1 75 ? 2.541 11.375 21.971 1.00 57.47 75 MET A C 1
ATOM 523 O O . MET A 1 75 ? 2.829 12.362 22.644 1.00 57.47 75 MET A O 1
ATOM 527 N N . VAL A 1 76 ? 1.504 11.385 21.136 1.00 63.34 76 VAL A N 1
ATOM 528 C CA . VAL A 1 76 ? 0.527 12.486 21.119 1.00 63.34 76 VAL A CA 1
ATOM 529 C C . VAL A 1 76 ? -0.480 12.259 22.247 1.00 63.34 76 VAL A C 1
ATOM 531 O O . VAL A 1 76 ? -0.668 11.123 22.671 1.00 63.34 76 VAL A O 1
ATOM 534 N N . ASN A 1 77 ? -1.179 13.305 22.702 1.00 75.81 77 ASN A N 1
ATOM 535 C CA . ASN A 1 77 ? -2.245 13.224 23.721 1.00 75.81 77 ASN A CA 1
ATOM 536 C C . ASN A 1 77 ? -3.322 12.146 23.443 1.00 75.81 77 ASN A C 1
ATOM 538 O O . ASN A 1 77 ? -4.111 11.811 24.321 1.00 75.81 77 ASN A O 1
ATOM 542 N N . THR A 1 78 ? -3.349 11.593 22.230 1.00 83.25 78 THR A N 1
ATOM 543 C CA . THR A 1 78 ? -4.210 10.497 21.782 1.00 83.25 78 THR A CA 1
ATOM 544 C C . THR A 1 78 ? -3.686 9.086 22.095 1.00 83.25 78 THR A C 1
ATOM 546 O O . THR A 1 78 ? -4.359 8.115 21.762 1.00 83.25 78 THR A O 1
ATOM 549 N N . GLY A 1 79 ? -2.470 8.948 22.639 1.00 85.56 79 GLY A N 1
ATOM 550 C CA . GLY A 1 79 ? -1.805 7.658 22.889 1.00 85.56 79 GLY A CA 1
ATOM 551 C C . GLY A 1 79 ? -1.242 6.959 21.638 1.00 85.56 79 GLY A C 1
ATOM 552 O O . GLY A 1 79 ? -0.708 5.853 21.726 1.00 85.56 79 GLY A O 1
ATOM 553 N N . ILE A 1 80 ? -1.310 7.623 20.479 1.00 87.44 80 ILE A N 1
ATOM 554 C CA . ILE A 1 80 ? -0.739 7.158 19.207 1.00 87.44 80 ILE A CA 1
ATOM 555 C C . ILE A 1 80 ? 0.687 7.691 19.059 1.00 87.44 80 ILE A C 1
ATOM 557 O O . ILE A 1 80 ? 0.948 8.877 19.294 1.00 87.44 80 ILE A O 1
ATOM 561 N N . LEU A 1 81 ? 1.599 6.815 18.647 1.00 85.62 81 LEU A N 1
ATOM 562 C CA . LEU A 1 81 ? 3.005 7.124 18.424 1.00 85.62 81 LEU A CA 1
ATOM 563 C C . LEU A 1 81 ? 3.216 7.723 17.034 1.00 85.62 81 LEU A C 1
ATOM 565 O O . LEU A 1 81 ? 2.656 7.268 16.033 1.00 85.62 81 LEU A O 1
ATOM 569 N N . ARG A 1 82 ? 4.052 8.758 16.975 1.00 84.12 82 ARG A N 1
ATOM 570 C CA . ARG A 1 82 ? 4.508 9.374 15.723 1.00 84.12 82 ARG A CA 1
ATOM 571 C C . ARG A 1 82 ? 5.523 8.480 15.021 1.00 84.12 82 ARG A C 1
ATOM 573 O O . ARG A 1 82 ? 6.314 7.810 15.677 1.00 84.12 82 ARG A O 1
ATOM 580 N N . ASN A 1 83 ? 5.519 8.510 13.688 1.00 82.25 83 ASN A N 1
ATOM 581 C CA . ASN A 1 83 ? 6.442 7.762 12.828 1.00 82.25 83 ASN A CA 1
ATOM 582 C C . ASN A 1 83 ? 6.473 6.247 13.115 1.00 82.25 83 ASN A C 1
ATOM 584 O O . ASN A 1 83 ? 7.456 5.572 12.820 1.00 82.25 83 ASN A O 1
ATOM 588 N N . ALA A 1 84 ? 5.388 5.714 13.681 1.00 84.94 84 ALA A N 1
ATOM 589 C CA . ALA A 1 84 ? 5.175 4.291 13.885 1.00 84.94 84 ALA A CA 1
ATOM 590 C C . ALA A 1 84 ? 4.195 3.753 12.836 1.00 84.94 84 ALA A C 1
ATOM 592 O O . ALA A 1 84 ? 3.330 4.482 12.332 1.00 84.94 84 ALA A O 1
ATOM 593 N N . ALA A 1 85 ? 4.350 2.477 12.492 1.00 87.12 85 ALA A N 1
ATOM 594 C CA . ALA A 1 85 ? 3.413 1.760 11.642 1.00 87.12 85 ALA A CA 1
ATOM 595 C C . ALA A 1 85 ? 2.377 1.042 12.512 1.00 87.12 85 ALA A C 1
ATOM 597 O O . ALA A 1 85 ? 2.724 0.384 13.493 1.00 87.12 85 ALA A O 1
ATOM 598 N N . TYR A 1 86 ? 1.114 1.150 12.116 1.00 89.50 86 TYR A N 1
ATOM 599 C CA . TYR A 1 86 ? 0.003 0.427 12.718 1.00 89.50 86 TYR A CA 1
ATOM 600 C C . TYR A 1 86 ? -0.627 -0.474 11.664 1.00 89.50 86 TYR A C 1
ATOM 602 O O . TYR A 1 86 ? -0.901 -0.033 10.548 1.00 89.50 86 TYR A O 1
ATOM 610 N N . ALA A 1 87 ? -0.863 -1.738 12.004 1.00 89.88 87 ALA A N 1
ATOM 611 C CA . ALA A 1 87 ? -1.586 -2.648 11.126 1.00 89.88 87 ALA A CA 1
ATOM 612 C C . ALA A 1 87 ? -3.089 -2.395 11.252 1.00 89.88 87 ALA A C 1
ATOM 614 O O . ALA A 1 87 ? -3.627 -2.390 12.359 1.00 89.88 87 ALA A O 1
ATOM 615 N N . VAL A 1 88 ? -3.768 -2.220 10.123 1.00 91.12 88 VAL A N 1
ATOM 616 C CA . VAL A 1 88 ? -5.224 -2.135 10.050 1.00 91.12 88 VAL A CA 1
ATOM 617 C C . VAL A 1 88 ? -5.771 -3.556 9.989 1.00 91.12 88 VAL A C 1
ATOM 619 O O . VAL A 1 88 ? -5.555 -4.288 9.028 1.00 91.12 88 VAL A O 1
ATOM 622 N N . LEU A 1 89 ? -6.453 -3.964 11.054 1.00 87.94 89 LEU A N 1
ATOM 623 C CA . LEU A 1 89 ? -6.961 -5.326 11.215 1.00 87.94 89 LEU A CA 1
ATOM 624 C C . LEU A 1 89 ? -8.376 -5.498 10.667 1.00 87.94 89 LEU A C 1
ATOM 626 O O . LEU A 1 89 ? -8.765 -6.605 10.296 1.00 87.94 89 LEU A O 1
ATOM 630 N N . LEU A 1 90 ? -9.177 -4.434 10.734 1.00 89.12 90 LEU A N 1
ATOM 631 C CA . LEU A 1 90 ? -10.598 -4.465 10.409 1.00 89.12 90 LEU A CA 1
ATOM 632 C C . LEU A 1 90 ? -11.100 -3.049 10.125 1.00 89.12 90 LEU A C 1
ATOM 634 O O . LEU A 1 90 ? -10.848 -2.142 10.917 1.00 89.12 90 LEU A O 1
ATOM 638 N N . LEU A 1 91 ? -11.878 -2.901 9.055 1.00 92.31 91 LEU A N 1
ATOM 639 C CA . LEU A 1 91 ? -12.791 -1.781 8.840 1.00 92.31 91 LEU A CA 1
ATOM 640 C C . LEU A 1 91 ? -14.210 -2.330 8.936 1.00 92.31 91 LEU A C 1
ATOM 642 O O . LEU A 1 91 ? -14.530 -3.331 8.291 1.00 92.31 91 LEU A O 1
ATOM 646 N N . ARG A 1 92 ? -15.060 -1.714 9.758 1.00 93.56 92 ARG A N 1
ATOM 647 C CA . ARG A 1 92 ? -16.456 -2.137 9.860 1.00 93.56 92 ARG A CA 1
ATOM 648 C C . ARG A 1 92 ? -17.407 -0.995 10.170 1.00 93.56 92 ARG A C 1
ATOM 650 O O . ARG A 1 92 ? -17.166 -0.190 11.063 1.00 93.56 92 ARG A O 1
ATOM 657 N N . GLU A 1 93 ? -18.532 -1.008 9.470 1.00 95.50 93 GLU A N 1
ATOM 658 C CA . GLU A 1 93 ? -19.708 -0.225 9.820 1.00 95.50 93 GLU A CA 1
ATOM 659 C C . GLU A 1 93 ? -20.555 -1.017 10.824 1.00 95.50 93 GLU A C 1
ATOM 661 O O . GLU A 1 93 ? -20.879 -2.191 10.611 1.00 95.50 93 GLU A O 1
ATOM 666 N N . VAL A 1 94 ? -20.851 -0.393 11.956 1.00 94.44 94 VAL A N 1
ATOM 667 C CA . VAL A 1 94 ? -21.601 -0.963 13.076 1.00 94.44 94 VAL A CA 1
ATOM 668 C C . VAL A 1 94 ? -22.746 -0.032 13.443 1.00 94.44 94 VAL A C 1
ATOM 670 O O . VAL A 1 94 ? -22.685 1.168 13.189 1.00 94.44 94 VAL A O 1
ATOM 673 N N . HIS A 1 95 ? -23.784 -0.583 14.063 1.00 95.56 95 HIS A N 1
ATOM 674 C CA . HIS A 1 95 ? -24.911 0.200 14.563 1.00 95.56 95 HIS A CA 1
ATOM 675 C C . HIS A 1 95 ? -24.895 0.224 16.091 1.00 95.56 95 HIS A C 1
ATOM 677 O O . HIS A 1 95 ? -24.745 -0.824 16.729 1.00 95.56 95 HIS A O 1
ATOM 683 N N . THR A 1 96 ? -25.033 1.410 16.678 1.00 95.00 96 THR A N 1
ATOM 684 C CA . THR A 1 96 ? -25.207 1.590 18.126 1.00 95.00 96 THR A CA 1
ATOM 685 C C . THR A 1 96 ? -26.605 1.138 18.557 1.00 95.00 96 THR A C 1
ATOM 687 O O . THR A 1 96 ? -27.473 0.847 17.727 1.00 95.00 96 THR A O 1
ATOM 690 N N . LYS A 1 97 ? -26.877 1.114 19.866 1.00 93.56 97 LYS A N 1
ATOM 691 C CA . LYS A 1 97 ? -28.228 0.846 20.382 1.00 93.56 97 LYS A CA 1
ATOM 692 C C . LYS A 1 97 ? -29.259 1.879 19.927 1.00 93.56 97 LYS A C 1
ATOM 694 O O . LYS A 1 97 ? -30.434 1.538 19.835 1.00 93.56 97 LYS A O 1
ATOM 699 N N . SER A 1 98 ? -28.841 3.115 19.646 1.00 94.56 98 SER A N 1
ATOM 700 C CA . SER A 1 98 ? -29.723 4.165 19.119 1.00 94.56 98 SER A CA 1
ATOM 701 C C . SER A 1 98 ? -30.019 4.013 17.622 1.00 94.56 98 SER A C 1
ATOM 703 O O . SER A 1 98 ? -30.813 4.780 17.085 1.00 94.56 98 SER A O 1
ATOM 705 N N . GLY A 1 99 ? -29.402 3.038 16.943 1.00 94.81 99 GLY A N 1
ATOM 706 C CA . GLY A 1 99 ? -29.480 2.881 15.491 1.00 94.81 99 GLY A CA 1
ATOM 707 C C . GLY A 1 99 ? -28.543 3.819 14.727 1.00 94.81 99 GLY A C 1
ATOM 708 O O . GLY A 1 99 ? -28.573 3.832 13.498 1.00 94.81 99 GLY A O 1
ATOM 709 N N . GLU A 1 100 ? -27.701 4.586 15.428 1.00 95.62 100 GLU A N 1
ATOM 710 C CA . GLU A 1 100 ? -26.665 5.403 14.801 1.00 95.62 100 GLU A CA 1
ATOM 711 C C . GLU A 1 100 ? -25.631 4.498 14.134 1.00 95.62 100 GLU A C 1
ATOM 713 O O . GLU A 1 100 ? -25.166 3.506 14.700 1.00 95.62 100 GLU A O 1
ATOM 718 N N . ARG A 1 101 ? -25.263 4.868 12.914 1.00 95.75 101 ARG A N 1
ATOM 719 C CA . ARG A 1 101 ? -24.284 4.166 12.102 1.00 95.75 101 ARG A CA 1
ATOM 720 C C . ARG A 1 101 ? -22.900 4.732 12.375 1.00 95.75 101 ARG A C 1
ATOM 722 O O . ARG A 1 101 ? -22.671 5.919 12.171 1.00 95.75 101 ARG A O 1
ATOM 729 N N . VAL A 1 102 ? -21.979 3.882 12.811 1.00 96.19 102 VAL A N 1
ATOM 730 C CA . VAL A 1 102 ? -20.613 4.267 13.178 1.00 96.19 102 VAL A CA 1
ATOM 731 C C . VAL A 1 102 ? -19.620 3.419 12.397 1.00 96.19 102 VAL A C 1
ATOM 733 O O . VAL A 1 102 ? -19.777 2.205 12.281 1.00 96.19 102 VAL A O 1
ATOM 736 N N . ARG A 1 103 ? -18.568 4.048 11.878 1.00 97.00 103 ARG A N 1
ATOM 737 C CA . ARG A 1 103 ? -17.470 3.364 11.196 1.00 97.00 103 ARG A CA 1
ATOM 738 C C . ARG A 1 103 ? -16.285 3.238 12.124 1.00 97.00 103 ARG A C 1
ATOM 740 O O . ARG A 1 103 ? -15.735 4.236 12.581 1.00 97.00 103 ARG A O 1
ATOM 747 N N . LEU A 1 104 ? -15.907 2.002 12.415 1.00 95.88 104 LEU A N 1
ATOM 748 C CA . LEU A 1 104 ? -14.802 1.693 13.307 1.00 95.88 104 LEU A CA 1
ATOM 749 C C . LEU A 1 104 ? -13.655 1.052 12.535 1.00 95.88 104 LEU A C 1
ATOM 751 O O . LEU A 1 104 ? -13.853 0.151 11.715 1.00 95.88 104 LEU A O 1
ATOM 755 N N . VAL A 1 105 ? -12.448 1.503 12.858 1.00 94.56 105 VAL A N 1
ATOM 756 C CA . VAL A 1 105 ? -11.189 0.914 12.415 1.00 94.56 105 VAL A CA 1
ATOM 757 C C . VAL A 1 105 ? -10.552 0.230 13.608 1.00 94.56 105 VAL A C 1
ATOM 759 O O . VAL A 1 105 ? -10.373 0.844 14.660 1.00 94.56 105 VAL A O 1
ATOM 762 N N . ARG A 1 106 ? -10.187 -1.041 13.451 1.00 92.31 106 ARG A N 1
ATOM 763 C CA . ARG A 1 106 ? -9.378 -1.756 14.435 1.00 92.31 106 ARG A CA 1
ATOM 764 C C . ARG A 1 106 ? -7.927 -1.773 13.991 1.00 92.31 106 ARG A C 1
ATOM 766 O O . ARG A 1 106 ? -7.625 -2.199 12.879 1.00 92.31 106 ARG A O 1
ATOM 773 N N . LEU A 1 107 ? -7.043 -1.364 14.885 1.00 91.56 107 LEU A N 1
ATOM 774 C CA . LEU A 1 107 ? -5.615 -1.226 14.642 1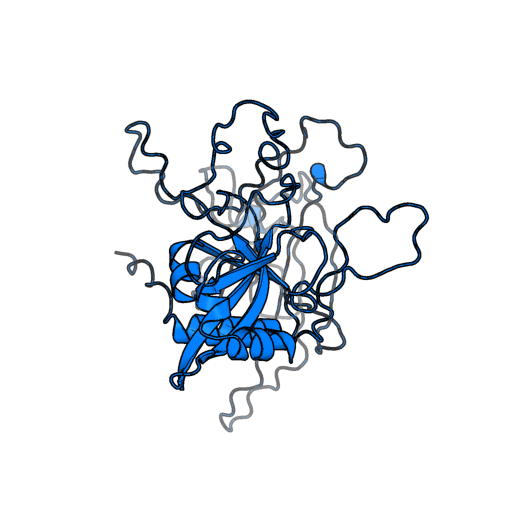.00 91.56 107 LEU A CA 1
ATOM 775 C C . LEU A 1 107 ? -4.812 -2.135 15.568 1.00 91.56 107 LEU A C 1
ATOM 777 O O . LEU A 1 107 ? -5.321 -2.620 16.581 1.00 91.56 107 LEU A O 1
ATOM 781 N N . ARG A 1 108 ? -3.542 -2.338 15.219 1.00 89.00 108 ARG A N 1
ATOM 782 C CA . ARG A 1 108 ? -2.525 -2.949 16.073 1.00 89.00 108 ARG A CA 1
ATOM 783 C C . ARG A 1 108 ? -1.218 -2.185 15.982 1.00 89.00 108 ARG A C 1
ATOM 785 O O . ARG A 1 108 ? -0.712 -1.983 14.880 1.00 89.00 108 ARG A O 1
ATOM 792 N N . ASP A 1 109 ? -0.651 -1.836 17.127 1.00 86.88 109 ASP A N 1
ATOM 793 C CA . ASP A 1 109 ? 0.743 -1.410 17.204 1.00 86.88 109 ASP A CA 1
ATOM 794 C C . ASP A 1 109 ? 1.663 -2.609 16.914 1.00 86.88 109 ASP A C 1
ATOM 796 O O . ASP A 1 109 ? 1.607 -3.631 17.603 1.00 86.88 109 ASP A O 1
ATOM 800 N N . THR A 1 110 ? 2.470 -2.521 15.852 1.00 80.75 110 THR A N 1
ATOM 801 C CA . THR A 1 110 ? 3.366 -3.613 15.433 1.00 80.75 110 THR A CA 1
ATOM 802 C C . THR A 1 110 ? 4.768 -3.517 16.021 1.00 80.75 110 THR A C 1
ATOM 804 O O . THR A 1 110 ? 5.542 -4.461 15.880 1.00 80.75 110 THR A O 1
ATOM 807 N N . VAL A 1 111 ? 5.128 -2.373 16.605 1.00 72.00 111 VAL A N 1
ATOM 808 C CA . VAL A 1 111 ? 6.514 -2.057 16.982 1.00 72.00 111 VAL A CA 1
ATOM 809 C C . VAL A 1 111 ? 6.669 -2.018 18.489 1.00 72.00 111 VAL A C 1
ATOM 811 O O . VAL A 1 111 ? 7.669 -2.496 19.028 1.00 72.00 111 VAL A O 1
ATOM 814 N N . SER A 1 112 ? 5.694 -1.442 19.179 1.00 65.81 112 SER A N 1
ATOM 815 C CA . SER A 1 112 ? 5.875 -1.129 20.579 1.00 65.81 112 SER A CA 1
ATOM 816 C C . SER A 1 112 ? 5.684 -2.369 21.435 1.00 65.81 112 SER A C 1
ATOM 818 O O . SER A 1 112 ? 4.579 -2.882 21.612 1.00 65.81 112 SER A O 1
ATOM 820 N N . VAL A 1 113 ? 6.778 -2.811 22.050 1.00 61.75 113 VAL A N 1
ATOM 821 C CA . VAL A 1 113 ? 6.730 -3.610 23.275 1.00 61.75 113 VAL A CA 1
ATOM 822 C C . VAL A 1 113 ? 6.342 -2.653 24.395 1.00 61.75 113 VAL A C 1
ATOM 824 O O . VAL A 1 113 ? 7.162 -2.313 25.244 1.00 61.75 113 VAL A O 1
ATOM 827 N N . VAL A 1 114 ? 5.128 -2.102 24.343 1.00 58.00 114 VAL A N 1
ATOM 828 C CA . VAL A 1 114 ? 4.718 -1.208 25.414 1.00 58.00 114 VAL A CA 1
ATOM 829 C C . VAL A 1 114 ? 4.532 -2.064 26.665 1.00 58.00 114 VAL A C 1
ATOM 831 O O . VAL A 1 114 ? 3.885 -3.118 26.588 1.00 58.00 114 VAL A O 1
ATOM 834 N N . PRO A 1 115 ? 5.099 -1.663 27.815 1.00 57.31 115 PRO A N 1
ATOM 835 C CA . PRO A 1 115 ? 4.759 -2.276 29.087 1.00 57.31 115 PRO A CA 1
ATOM 836 C C . PRO A 1 115 ? 3.234 -2.344 29.230 1.00 57.31 115 PRO A C 1
ATOM 838 O O . PRO A 1 115 ? 2.529 -1.405 28.857 1.00 57.31 115 PRO A O 1
ATOM 841 N N . GLN A 1 116 ? 2.730 -3.483 29.711 1.00 57.56 116 GLN A N 1
ATOM 842 C CA . GLN A 1 116 ? 1.297 -3.794 29.765 1.00 57.56 116 GLN A CA 1
ATOM 843 C C . GLN A 1 116 ? 0.466 -2.586 30.234 1.00 57.56 116 GLN A C 1
ATOM 845 O O . GLN A 1 116 ? 0.649 -2.105 31.349 1.00 57.56 116 GLN A O 1
ATOM 850 N N . GLY A 1 117 ? -0.457 -2.116 29.388 1.00 53.81 117 GLY A N 1
ATOM 851 C CA . GLY A 1 117 ? -1.410 -1.054 29.741 1.00 53.81 117 GLY A CA 1
ATOM 852 C C . GLY A 1 117 ? -0.970 0.375 29.430 1.00 53.81 117 GLY A C 1
ATOM 853 O O . GLY A 1 117 ? -1.710 1.308 29.731 1.00 53.81 117 GLY A O 1
ATOM 854 N N . GLN A 1 118 ? 0.189 0.571 28.806 1.00 59.31 118 GLN A N 1
ATOM 855 C CA . GLN A 1 118 ? 0.546 1.844 28.187 1.00 59.31 118 GLN A CA 1
ATOM 856 C C . GLN A 1 118 ? 0.486 1.672 26.661 1.00 59.31 118 GLN A C 1
ATOM 858 O O . GLN A 1 118 ? 0.781 0.601 26.147 1.00 59.31 118 GLN A O 1
ATOM 863 N N . GLY A 1 119 ? 0.057 2.697 25.925 1.00 63.28 119 GLY A N 1
ATOM 864 C CA . GLY A 1 119 ? -0.050 2.662 24.459 1.00 63.28 119 GLY A CA 1
ATOM 865 C C . GLY A 1 119 ? -1.412 2.210 23.920 1.00 63.28 119 GLY A C 1
ATOM 866 O O . GLY A 1 119 ? -2.053 1.304 24.446 1.00 63.28 119 GLY A O 1
ATOM 867 N N . GLY A 1 120 ? -1.858 2.888 22.862 1.00 80.88 120 GLY A N 1
ATOM 868 C CA . GLY A 1 120 ? -3.164 2.680 22.238 1.00 80.88 120 GLY A CA 1
ATOM 869 C C . GLY A 1 120 ? -3.981 3.965 22.166 1.00 80.88 120 GLY A C 1
ATOM 870 O O . GLY A 1 120 ? -3.586 5.011 22.673 1.00 80.88 120 GLY A O 1
ATOM 871 N N . TRP A 1 121 ? -5.126 3.893 21.500 1.00 90.56 121 TRP A N 1
ATOM 872 C CA . TRP A 1 121 ? -6.022 5.033 21.336 1.00 90.56 121 TRP A CA 1
ATOM 873 C C . TRP A 1 121 ? -6.724 5.402 22.650 1.00 90.56 121 TRP A C 1
ATOM 875 O O . TRP A 1 121 ? -7.413 4.572 23.241 1.00 90.56 121 TRP A O 1
ATOM 885 N N . SER A 1 122 ? -6.569 6.655 23.088 1.00 90.69 122 SER A N 1
ATOM 886 C CA . SER A 1 122 ? -7.233 7.208 24.281 1.00 90.69 122 SER A CA 1
ATOM 887 C C . SER A 1 122 ? -8.550 7.936 23.988 1.00 90.69 122 SER A C 1
ATOM 889 O O . SER A 1 122 ? -9.204 8.410 24.915 1.00 90.69 122 SER A O 1
ATOM 891 N N . GLY A 1 123 ? -8.923 8.073 22.713 1.00 91.69 123 GLY A N 1
ATOM 892 C CA . GLY A 1 123 ? -10.158 8.740 22.307 1.00 91.69 123 GLY A CA 1
ATOM 893 C C . GLY A 1 123 ? -11.361 7.799 22.259 1.00 91.69 123 GLY A C 1
ATOM 894 O O . GLY A 1 123 ? -11.347 6.701 22.822 1.00 91.69 123 GLY A O 1
ATOM 895 N N .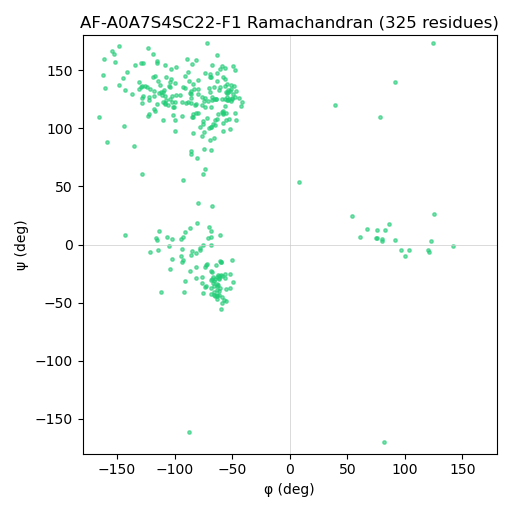 ARG A 1 124 ? -12.411 8.232 21.547 1.00 93.50 124 ARG A N 1
ATOM 896 C CA . ARG A 1 124 ? -13.680 7.502 21.510 1.00 93.50 124 ARG A CA 1
ATOM 897 C C . ARG A 1 124 ? -13.500 6.092 20.931 1.00 93.50 124 ARG A C 1
ATOM 899 O O . ARG A 1 124 ? -12.843 5.947 19.900 1.00 93.50 124 ARG A O 1
ATOM 906 N N . TRP A 1 125 ? -14.100 5.081 21.555 1.00 92.94 125 TRP A N 1
ATOM 907 C CA . TRP A 1 125 ? -13.935 3.646 21.269 1.00 92.94 125 TRP A CA 1
ATOM 908 C C . TRP A 1 125 ? -12.546 3.063 21.579 1.00 92.94 125 TRP A C 1
ATOM 910 O O . TRP A 1 125 ? -12.261 1.929 21.193 1.00 92.94 125 TRP A O 1
ATOM 920 N N . GLY A 1 126 ? -11.696 3.781 22.317 1.00 90.38 126 GLY A N 1
ATOM 921 C CA . GLY A 1 126 ? -10.486 3.202 22.906 1.00 90.38 126 GLY A CA 1
ATOM 922 C C . GLY A 1 126 ? -10.809 2.101 23.925 1.00 90.38 126 GLY A C 1
ATOM 923 O O . GLY A 1 126 ? -11.932 2.003 24.414 1.00 90.38 126 GLY A O 1
ATOM 924 N N . ASP A 1 127 ? -9.832 1.266 24.279 1.00 85.75 127 ASP A N 1
ATOM 925 C CA . ASP A 1 127 ? -10.041 0.086 25.144 1.00 85.75 127 ASP A CA 1
ATOM 926 C C . ASP A 1 127 ? -10.620 0.406 26.536 1.00 85.75 127 ASP A C 1
ATOM 928 O O . ASP A 1 127 ? -11.253 -0.449 27.163 1.00 85.75 127 ASP A O 1
ATOM 932 N N . ALA A 1 128 ? -10.365 1.620 27.031 1.00 86.06 128 ALA A N 1
ATOM 933 C CA . ALA A 1 128 ? -10.820 2.118 28.328 1.00 86.06 128 ALA A CA 1
ATOM 934 C C . ALA A 1 128 ? -12.031 3.065 28.228 1.00 86.06 128 ALA A C 1
ATOM 936 O O . ALA A 1 128 ? -12.428 3.649 29.235 1.00 86.06 128 ALA A O 1
ATOM 937 N N . ASP A 1 129 ? -12.600 3.256 27.034 1.00 87.81 129 ASP A N 1
ATOM 938 C CA . ASP A 1 129 ? -13.725 4.169 26.845 1.00 87.81 129 ASP A CA 1
ATOM 939 C C . ASP A 1 129 ? -15.030 3.569 27.419 1.00 87.81 129 ASP A C 1
ATOM 941 O O . ASP A 1 129 ? -15.421 2.464 27.024 1.00 87.81 129 ASP A O 1
ATOM 945 N N . PRO A 1 130 ? -15.754 4.281 28.306 1.00 90.62 130 PRO A N 1
ATOM 946 C CA . PRO A 1 130 ? -17.054 3.838 28.817 1.00 90.62 130 PRO A CA 1
ATOM 947 C C . PRO A 1 130 ? -18.135 3.642 27.737 1.00 90.62 130 PRO A C 1
ATOM 949 O O . PRO A 1 130 ? -19.150 2.999 28.010 1.00 90.62 130 PRO A O 1
ATOM 952 N N . VAL A 1 131 ? -17.956 4.145 26.508 1.00 91.75 131 VAL A N 1
ATOM 953 C CA . VAL A 1 131 ? -18.900 3.928 25.394 1.00 91.75 131 VAL A CA 1
ATOM 954 C C . VAL A 1 131 ? -19.139 2.439 25.109 1.00 91.75 131 VAL A C 1
ATOM 956 O O . VAL A 1 131 ? -20.237 2.053 24.710 1.00 91.75 131 VAL A O 1
ATOM 959 N N . TRP A 1 132 ? -18.162 1.568 25.387 1.00 88.88 132 TRP A N 1
ATOM 960 C CA . TRP A 1 132 ? -18.326 0.119 25.235 1.00 88.88 132 TRP A CA 1
ATOM 961 C C . TRP A 1 132 ? -19.394 -0.466 26.166 1.00 88.88 132 TRP A C 1
ATOM 963 O O . TRP A 1 132 ? -20.093 -1.406 25.782 1.00 88.88 132 TRP A O 1
ATOM 973 N N . GLU A 1 133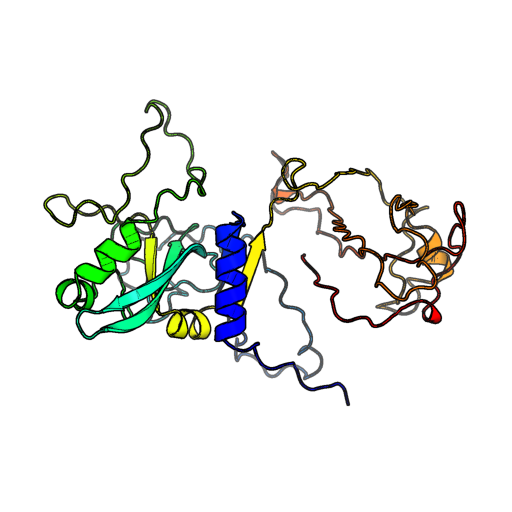 ? -19.545 0.089 27.370 1.00 88.94 133 GLU A N 1
ATOM 974 C CA . GLU A 1 133 ? -20.580 -0.310 28.333 1.00 88.94 133 GLU A CA 1
ATOM 975 C C . GLU A 1 133 ? -21.954 0.238 27.930 1.00 88.94 133 GLU A C 1
ATOM 977 O O . GLU A 1 133 ? -22.986 -0.416 28.118 1.00 88.94 133 GLU A O 1
ATOM 982 N N . GLN A 1 134 ? -21.965 1.420 27.310 1.00 90.69 134 GLN A N 1
ATOM 983 C CA . GLN A 1 134 ? -23.175 2.040 26.781 1.00 90.69 134 GLN A CA 1
ATOM 984 C C . GLN A 1 134 ? -23.712 1.256 25.577 1.00 90.69 134 GLN A C 1
ATOM 986 O O . GLN A 1 134 ? -24.919 1.028 25.506 1.00 90.69 134 GLN A O 1
ATOM 991 N N . ASP A 1 135 ? -22.837 0.724 24.717 1.00 90.69 135 ASP A N 1
ATOM 992 C CA . ASP A 1 135 ? -23.181 0.029 23.469 1.00 90.69 135 ASP A CA 1
ATOM 993 C C . ASP A 1 135 ? -22.524 -1.371 23.306 1.00 90.69 135 ASP A C 1
ATOM 995 O O . ASP A 1 135 ? -21.838 -1.639 22.314 1.00 90.69 135 ASP A O 1
ATOM 999 N N . PRO A 1 136 ? -22.786 -2.353 24.196 1.00 87.69 136 PRO A N 1
ATOM 1000 C CA . PRO A 1 136 ? -22.231 -3.713 24.122 1.00 87.69 136 PRO A CA 1
ATOM 1001 C C . PRO A 1 136 ? -22.509 -4.453 22.803 1.00 87.69 136 PRO A C 1
ATOM 1003 O O . PRO A 1 136 ? -21.741 -5.336 22.411 1.00 87.69 136 PRO A O 1
ATOM 1006 N N . GLY A 1 137 ? -23.583 -4.093 22.090 1.00 88.38 137 GLY A N 1
ATOM 1007 C CA . GLY A 1 137 ? -23.910 -4.663 20.779 1.00 88.38 137 GLY A CA 1
ATOM 1008 C C . GLY A 1 137 ? -22.859 -4.356 19.708 1.00 88.38 137 GLY A C 1
ATOM 1009 O O . GLY A 1 137 ? -22.659 -5.161 18.796 1.00 88.38 137 GLY A O 1
ATOM 1010 N N . VAL A 1 138 ? -22.137 -3.239 19.835 1.00 88.94 138 VAL A N 1
ATOM 1011 C CA . VAL A 1 138 ? -21.075 -2.851 18.898 1.00 88.94 138 VAL A CA 1
ATOM 1012 C C . VAL A 1 138 ? -19.878 -3.795 19.009 1.00 88.94 138 VAL A C 1
ATOM 1014 O O . VAL A 1 138 ? -19.374 -4.286 17.997 1.00 88.94 138 VAL A O 1
ATOM 1017 N N . ALA A 1 139 ? -19.477 -4.158 20.231 1.00 85.31 139 ALA A N 1
ATOM 1018 C CA . ALA A 1 139 ? -18.413 -5.138 20.445 1.00 85.31 139 ALA A CA 1
ATOM 1019 C C . ALA A 1 139 ? -18.768 -6.512 19.849 1.00 85.31 139 ALA A C 1
ATOM 1021 O O . ALA A 1 139 ? -17.903 -7.186 19.288 1.00 85.31 139 ALA A O 1
ATOM 1022 N N . GLY A 1 140 ? -20.039 -6.924 19.933 1.00 83.38 140 GLY A N 1
ATOM 1023 C CA . GLY A 1 140 ? -20.537 -8.145 19.292 1.00 83.38 140 GLY A CA 1
ATOM 1024 C C . GLY A 1 140 ? -20.433 -8.093 17.765 1.00 83.38 140 GLY A C 1
ATOM 1025 O O . GLY A 1 140 ? -19.930 -9.035 17.148 1.00 83.38 140 GLY A O 1
ATOM 1026 N N . GLN A 1 141 ? -20.814 -6.965 17.160 1.00 87.06 141 GLN A N 1
ATOM 1027 C CA . GLN A 1 141 ? -20.678 -6.751 15.719 1.00 87.06 141 GLN A CA 1
ATOM 1028 C C . GLN A 1 141 ? -19.212 -6.813 15.279 1.00 87.06 141 GLN A C 1
ATOM 1030 O O . GLN A 1 141 ? -18.913 -7.462 14.288 1.00 87.06 141 GLN A O 1
ATOM 1035 N N . LEU A 1 142 ? -18.254 -6.262 16.026 1.00 81.88 142 LEU A N 1
ATOM 1036 C CA . LEU A 1 142 ? -16.833 -6.383 15.660 1.00 81.88 142 LEU A CA 1
ATOM 1037 C C . LEU A 1 142 ? -16.293 -7.826 15.743 1.00 81.88 142 LEU A C 1
ATOM 1039 O O . LEU A 1 142 ? -15.378 -8.178 14.999 1.00 81.88 142 LEU A O 1
ATOM 1043 N N . ARG A 1 143 ? -16.863 -8.684 16.603 1.00 70.75 143 ARG A N 1
ATOM 1044 C CA . ARG A 1 143 ? -16.444 -10.094 16.771 1.00 70.75 143 ARG A CA 1
ATOM 1045 C C . ARG A 1 143 ? -16.892 -11.001 15.639 1.00 70.75 143 ARG A C 1
ATOM 1047 O O . ARG A 1 143 ? -16.116 -11.851 15.212 1.00 70.75 143 ARG A O 1
ATOM 1054 N N . ALA A 1 144 ? -18.131 -10.835 15.178 1.00 57.34 144 ALA A N 1
ATOM 1055 C CA . ALA A 1 144 ? -18.802 -11.786 14.290 1.00 57.34 144 ALA A CA 1
ATOM 1056 C C . ALA A 1 144 ? -18.091 -12.010 12.939 1.00 57.34 144 ALA A C 1
ATOM 1058 O O . ALA A 1 144 ? -18.384 -12.982 12.253 1.00 57.34 144 ALA A O 1
ATOM 1059 N N . SER A 1 145 ? -17.138 -11.148 12.566 1.00 53.25 145 SER A N 1
ATOM 1060 C CA . SER A 1 145 ? -16.376 -11.259 11.312 1.00 53.25 145 SER A CA 1
ATOM 1061 C C . SER A 1 145 ? -14.879 -11.497 11.498 1.00 53.25 145 SER A C 1
ATOM 1063 O O . SER A 1 145 ? -14.153 -11.565 10.513 1.00 53.25 145 SER A O 1
ATOM 1065 N N . ALA A 1 146 ? -14.397 -11.692 12.728 1.00 49.44 146 ALA A N 1
ATOM 1066 C CA . ALA A 1 146 ? -12.981 -11.937 13.006 1.00 49.44 146 ALA A CA 1
ATOM 1067 C C . ALA A 1 146 ? -12.535 -13.392 12.740 1.00 49.44 146 ALA A C 1
ATOM 1069 O O . ALA A 1 146 ? -11.670 -13.937 13.427 1.00 49.44 146 ALA A O 1
ATOM 1070 N N . GLY A 1 147 ? -13.099 -14.012 11.700 1.00 42.88 147 GLY A N 1
ATOM 1071 C CA . GLY A 1 147 ? -12.478 -15.139 11.006 1.00 42.88 147 GLY A CA 1
ATOM 1072 C C . GLY A 1 147 ? -11.256 -14.715 10.178 1.00 42.88 147 GLY A C 1
ATOM 1073 O O . GLY A 1 147 ? -10.698 -15.535 9.462 1.00 42.88 147 GLY A O 1
ATOM 1074 N N . SER A 1 148 ? -10.821 -13.452 10.252 1.00 43.75 148 SER A N 1
ATOM 1075 C CA . SER A 1 148 ? -9.696 -12.910 9.495 1.00 43.75 148 SER A CA 1
ATOM 1076 C C . SER A 1 148 ? -8.365 -13.544 9.924 1.00 43.75 148 SER A C 1
ATOM 1078 O O . SER A 1 148 ? -7.773 -13.256 10.964 1.00 43.75 148 SER A O 1
ATOM 1080 N N . HIS A 1 149 ? -7.892 -14.445 9.069 1.00 44.50 149 HIS A N 1
ATOM 1081 C CA . HIS A 1 149 ? -6.633 -15.189 9.117 1.00 44.50 149 HIS A CA 1
ATOM 1082 C C . HIS A 1 149 ? -5.371 -14.329 8.861 1.00 44.50 149 HIS A C 1
ATOM 1084 O O . HIS A 1 149 ? -4.306 -14.874 8.592 1.00 44.50 149 HIS A O 1
ATOM 1090 N N . LEU A 1 150 ? -5.456 -12.996 8.927 1.00 43.34 150 LEU A N 1
ATOM 1091 C CA . LEU A 1 150 ? -4.526 -12.117 8.203 1.00 43.34 150 LEU A CA 1
ATOM 1092 C C . LEU A 1 150 ? -3.277 -11.646 8.953 1.00 43.34 150 LEU A C 1
ATOM 1094 O O . LEU A 1 150 ? -2.509 -10.877 8.389 1.00 43.34 150 LEU A O 1
ATOM 1098 N N . LEU A 1 151 ? -2.993 -12.129 10.164 1.00 43.81 151 LEU A N 1
ATOM 1099 C CA . LEU A 1 151 ? -1.684 -11.881 10.772 1.00 43.81 151 LEU A CA 1
ATOM 1100 C C . LEU A 1 151 ? -0.983 -13.183 11.138 1.00 43.81 151 LEU A C 1
ATOM 1102 O O . LEU A 1 151 ? -1.344 -13.867 12.099 1.00 43.81 151 LEU A O 1
ATOM 1106 N N . VAL A 1 152 ? 0.084 -13.466 10.388 1.00 38.41 152 VAL A N 1
ATOM 1107 C CA . VAL A 1 152 ? 1.208 -14.265 10.878 1.00 38.41 152 VAL A CA 1
ATOM 1108 C C . VAL A 1 152 ? 1.649 -13.637 12.209 1.00 38.41 152 VAL A C 1
ATOM 1110 O O . VAL A 1 152 ? 1.780 -12.412 12.278 1.00 38.41 152 VAL A O 1
ATOM 1113 N N . PRO A 1 153 ? 1.848 -14.414 13.286 1.00 37.72 153 PRO A N 1
ATOM 1114 C CA . PRO A 1 153 ? 2.384 -13.881 14.528 1.00 37.72 153 PRO A CA 1
ATOM 1115 C C . PRO A 1 153 ? 3.749 -13.234 14.260 1.00 37.72 153 PRO A C 1
ATOM 1117 O O . PRO A 1 153 ? 4.744 -13.928 14.074 1.00 37.72 153 PRO A O 1
ATOM 1120 N N . CYS A 1 154 ? 3.809 -11.904 14.231 1.00 31.69 154 CYS A N 1
ATOM 1121 C CA . CYS A 1 154 ? 5.068 -11.171 14.277 1.00 31.69 154 CYS A CA 1
ATOM 1122 C C . CYS A 1 154 ? 5.595 -11.240 15.714 1.00 31.69 154 CYS A C 1
ATOM 1124 O O . CYS A 1 154 ? 5.349 -10.364 16.535 1.00 31.69 154 CYS A O 1
ATOM 1126 N N . GLY A 1 155 ? 6.249 -12.349 16.032 1.00 36.91 155 GLY A N 1
ATOM 1127 C CA . GLY A 1 155 ? 6.989 -12.570 17.263 1.00 36.91 155 GLY A CA 1
ATOM 1128 C C . GLY A 1 155 ? 7.939 -13.744 17.046 1.00 36.91 155 GLY A C 1
ATOM 1129 O O . GLY A 1 155 ? 7.597 -14.654 16.285 1.00 36.91 155 GLY A O 1
ATOM 1130 N N . PRO A 1 156 ? 9.137 -13.748 17.657 1.00 33.53 156 PRO A N 1
ATOM 1131 C CA . PRO A 1 156 ? 9.983 -14.930 17.620 1.00 33.53 156 PRO A CA 1
ATOM 1132 C C . PRO A 1 156 ? 9.161 -16.108 18.161 1.00 33.53 156 PRO A C 1
ATOM 1134 O O . PRO A 1 156 ? 8.516 -15.949 19.204 1.00 33.53 156 PRO A O 1
ATOM 1137 N N . PRO A 1 157 ? 9.123 -17.265 17.474 1.00 38.00 157 PRO A N 1
ATOM 1138 C CA . PRO A 1 157 ? 8.438 -18.432 18.005 1.00 38.00 157 PRO A CA 1
ATOM 1139 C C . PRO A 1 157 ? 9.038 -18.713 19.381 1.00 38.00 157 PRO A C 1
ATOM 1141 O O . PRO A 1 157 ? 10.227 -19.012 19.488 1.00 38.00 157 PRO A O 1
ATOM 1144 N N . SER A 1 158 ? 8.249 -18.546 20.446 1.00 39.81 158 SER A N 1
ATOM 1145 C CA . SER A 1 158 ? 8.697 -18.922 21.782 1.00 39.81 158 SER A CA 1
ATOM 1146 C C . SER A 1 158 ? 9.050 -20.400 21.729 1.00 39.81 158 SER A C 1
ATOM 1148 O O . SER A 1 158 ? 8.180 -21.245 21.504 1.00 39.81 158 SER A O 1
ATOM 1150 N N . ALA A 1 159 ? 10.341 -20.696 21.866 1.00 39.91 159 ALA A N 1
ATOM 1151 C CA . ALA A 1 159 ? 10.858 -22.049 21.855 1.00 39.91 159 ALA A CA 1
ATOM 1152 C C . ALA A 1 159 ? 10.129 -22.857 22.940 1.00 39.91 159 ALA A C 1
ATOM 1154 O O . ALA A 1 159 ? 10.332 -22.629 24.129 1.00 39.91 159 ALA A O 1
ATOM 1155 N N . GLY A 1 160 ? 9.235 -23.759 22.526 1.00 41.62 160 GLY A N 1
ATOM 1156 C CA . GLY A 1 160 ? 8.602 -24.738 23.413 1.00 41.62 160 GLY A CA 1
ATOM 1157 C C . GLY A 1 160 ? 7.076 -24.705 23.529 1.00 41.62 160 GLY A C 1
ATOM 1158 O O . GLY A 1 160 ? 6.534 -25.607 24.161 1.00 41.62 160 GLY A O 1
ATOM 1159 N N . ALA A 1 161 ? 6.356 -23.755 22.921 1.00 40.12 161 ALA A N 1
ATOM 1160 C CA . ALA A 1 161 ? 4.887 -23.770 22.944 1.00 40.12 161 ALA A CA 1
ATOM 1161 C C . ALA A 1 161 ? 4.306 -24.190 21.577 1.00 40.12 161 ALA A C 1
ATOM 1163 O O . ALA A 1 161 ? 4.547 -23.497 20.587 1.00 40.12 161 ALA A O 1
ATOM 1164 N N . PRO A 1 162 ? 3.519 -25.282 21.478 1.00 37.34 162 PRO A N 1
ATOM 1165 C CA . PRO A 1 162 ? 2.804 -25.606 20.248 1.00 37.34 162 PRO A CA 1
ATOM 1166 C C . PRO A 1 162 ? 1.811 -24.482 19.936 1.00 37.34 162 PRO A C 1
ATOM 1168 O O . PRO A 1 162 ? 0.866 -24.279 20.691 1.00 37.34 162 PRO A O 1
ATOM 1171 N N . GLY A 1 163 ? 2.087 -23.751 18.848 1.00 38.03 163 GLY A N 1
ATOM 1172 C CA . GLY A 1 163 ? 1.265 -22.775 18.114 1.00 38.03 163 GLY A CA 1
ATOM 1173 C C . GLY A 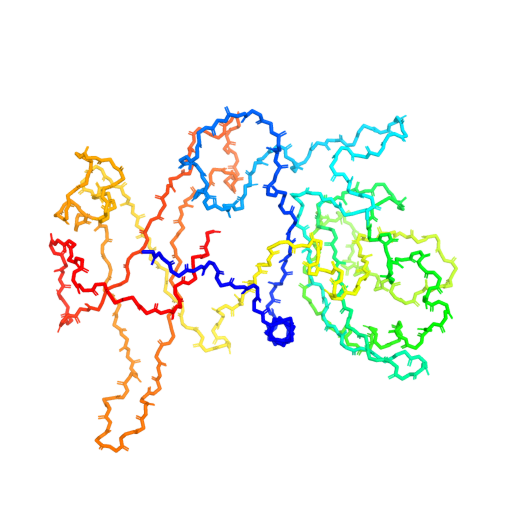1 163 ? -0.079 -22.343 18.706 1.00 38.03 163 GLY A C 1
ATOM 1174 O O . GLY A 1 163 ? -1.097 -22.412 18.019 1.00 38.03 163 GLY A O 1
ATOM 1175 N N . ARG A 1 164 ? -0.117 -21.878 19.957 1.00 36.75 164 ARG A N 1
ATOM 1176 C CA . ARG A 1 164 ? -1.353 -21.396 20.568 1.00 36.75 164 ARG A CA 1
ATOM 1177 C C . ARG A 1 164 ? -1.544 -19.937 20.173 1.00 36.75 164 ARG A C 1
ATOM 1179 O O . ARG A 1 164 ? -0.797 -19.058 20.593 1.00 36.75 164 ARG A O 1
ATOM 1186 N N . ARG A 1 165 ? -2.543 -19.716 19.318 1.00 41.50 165 ARG A N 1
ATOM 1187 C CA . ARG A 1 165 ? -3.036 -18.403 18.886 1.00 41.50 165 ARG A CA 1
ATOM 1188 C C . ARG A 1 165 ? -3.325 -17.538 20.126 1.00 41.50 165 ARG A C 1
ATOM 1190 O O . ARG A 1 165 ? -3.981 -18.043 21.039 1.00 41.50 165 ARG A O 1
ATOM 1197 N N . PRO A 1 166 ? -2.898 -16.264 20.178 1.00 39.50 166 PRO A N 1
ATOM 1198 C CA . PRO A 1 166 ? -3.442 -15.331 21.155 1.00 39.50 166 PRO A CA 1
ATOM 1199 C C . PRO A 1 166 ? -4.962 -15.300 20.978 1.00 39.50 166 PRO A C 1
ATOM 1201 O O . PRO A 1 166 ? -5.454 -15.126 19.860 1.00 39.50 166 PRO A O 1
ATOM 1204 N N . ALA A 1 167 ? -5.702 -15.554 22.055 1.00 37.53 167 ALA A N 1
ATOM 1205 C CA . ALA A 1 167 ? -7.149 -15.426 22.036 1.00 37.53 167 ALA A CA 1
ATOM 1206 C C . ALA A 1 167 ? -7.512 -14.000 21.599 1.00 37.53 167 ALA A C 1
ATOM 1208 O O . ALA A 1 167 ? -6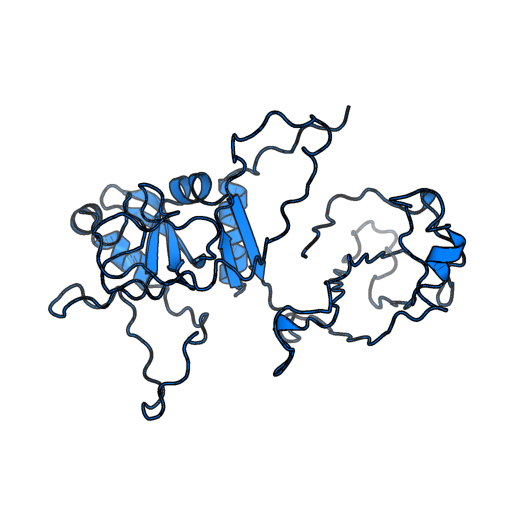.891 -13.030 22.029 1.00 37.53 167 ALA A O 1
ATOM 1209 N N . MET A 1 168 ? -8.502 -13.887 20.717 1.00 41.31 168 MET A N 1
ATOM 1210 C CA . MET A 1 168 ? -9.025 -12.603 20.265 1.00 41.31 168 MET A CA 1
ATOM 1211 C C . MET A 1 168 ? -9.456 -11.762 21.488 1.00 41.31 168 MET A C 1
ATOM 1213 O O . MET A 1 168 ? -10.328 -12.222 22.226 1.00 41.31 168 MET A O 1
ATOM 1217 N N . PRO A 1 169 ? -8.946 -10.527 21.682 1.00 44.19 169 PRO A N 1
ATOM 1218 C CA . PRO A 1 169 ? -9.182 -9.709 22.889 1.00 44.19 169 PRO A CA 1
ATOM 1219 C C . PRO A 1 169 ? -10.639 -9.368 23.174 1.00 44.19 169 PRO A C 1
ATOM 1221 O O . PRO A 1 169 ? -10.999 -8.927 24.259 1.00 44.19 169 PRO A O 1
ATOM 1224 N N . LEU A 1 170 ? -11.505 -9.555 22.185 1.00 47.31 170 LEU A N 1
ATOM 1225 C CA . LEU A 1 170 ? -12.919 -9.322 22.369 1.00 47.31 170 LEU A CA 1
ATOM 1226 C C . LEU A 1 170 ? -13.578 -10.431 23.209 1.00 47.31 170 LEU A C 1
ATOM 1228 O O . LEU A 1 170 ? -14.647 -10.192 23.742 1.00 47.31 170 LEU A O 1
ATOM 1232 N N . ALA A 1 171 ? -12.995 -11.624 23.359 1.00 44.66 171 ALA A N 1
ATOM 1233 C CA . ALA A 1 171 ? -13.697 -12.761 23.959 1.00 44.66 171 ALA A CA 1
ATOM 1234 C C . ALA A 1 171 ? -13.997 -12.620 25.465 1.00 44.66 171 ALA A C 1
ATOM 1236 O O . ALA A 1 171 ? -15.020 -13.128 25.913 1.00 44.66 171 ALA A O 1
ATOM 1237 N N . GLU A 1 172 ? -13.183 -11.912 26.249 1.00 44.03 172 GLU A N 1
ATOM 1238 C CA . GLU A 1 172 ? -13.247 -12.032 27.711 1.00 44.03 172 GLU A CA 1
ATOM 1239 C C . GLU A 1 172 ? -13.209 -10.663 28.394 1.00 44.03 172 GLU A C 1
ATOM 1241 O O . GLU A 1 172 ? -12.180 -10.169 28.840 1.00 44.03 172 GLU A O 1
ATOM 1246 N N . HIS A 1 173 ? -14.386 -10.045 28.510 1.00 46.41 173 HIS A N 1
ATOM 1247 C CA . HIS A 1 173 ? -14.598 -8.934 29.444 1.00 46.41 173 HIS A CA 1
ATOM 1248 C C . HIS A 1 173 ? -14.711 -9.399 30.908 1.00 46.41 173 HIS A C 1
ATOM 1250 O O . HIS A 1 173 ? -14.868 -8.567 31.796 1.00 46.41 173 HIS A O 1
ATOM 1256 N N . ALA A 1 174 ? -14.612 -10.702 31.179 1.00 42.50 174 ALA A N 1
ATOM 1257 C CA . ALA A 1 174 ? -14.782 -11.264 32.508 1.00 42.50 174 ALA A CA 1
ATOM 1258 C C . ALA A 1 174 ? -13.530 -12.049 32.941 1.00 42.50 174 ALA A C 1
ATOM 1260 O O . ALA A 1 174 ? -13.248 -13.118 32.414 1.00 42.50 174 ALA A O 1
ATOM 1261 N N . ALA A 1 175 ? -12.839 -11.518 33.954 1.00 42.69 175 ALA A N 1
ATOM 1262 C CA . ALA A 1 175 ? -12.066 -12.246 34.973 1.00 42.69 175 ALA A CA 1
ATOM 1263 C C . ALA A 1 175 ? -10.536 -12.457 34.858 1.00 42.69 175 ALA A C 1
ATOM 1265 O O . ALA A 1 175 ? -9.968 -12.907 35.850 1.00 42.69 175 ALA A O 1
ATOM 1266 N N . ALA A 1 176 ? -9.821 -12.072 33.793 1.00 46.38 176 ALA A N 1
ATOM 1267 C CA . ALA A 1 176 ? -8.344 -12.132 33.788 1.00 46.38 176 ALA A CA 1
ATOM 1268 C C . ALA A 1 176 ? -7.685 -10.746 33.608 1.00 46.38 176 ALA A C 1
ATOM 1270 O O . ALA A 1 176 ? -8.214 -9.921 32.858 1.00 46.38 176 ALA A O 1
ATOM 1271 N N . PRO A 1 177 ? -6.532 -10.465 34.261 1.00 48.41 177 PRO A N 1
ATOM 1272 C CA . PRO A 1 177 ? -5.779 -9.234 34.033 1.00 48.41 177 PRO A CA 1
ATOM 1273 C C . PRO A 1 177 ? -5.379 -9.154 32.555 1.00 48.41 177 PRO A C 1
ATOM 1275 O O . PRO A 1 177 ? -4.637 -9.995 32.040 1.00 48.41 177 PRO A O 1
ATOM 1278 N N . ARG A 1 178 ? -5.950 -8.160 31.868 1.00 55.84 178 ARG A N 1
ATOM 1279 C CA . ARG A 1 178 ? -5.864 -7.957 30.421 1.00 55.84 178 ARG A CA 1
ATOM 1280 C C . ARG A 1 178 ? -4.401 -7.822 30.005 1.00 55.84 178 ARG A C 1
ATOM 1282 O O . ARG A 1 178 ? -3.744 -6.836 30.329 1.00 55.84 178 ARG A O 1
ATOM 1289 N N . ARG A 1 179 ? -3.880 -8.785 29.242 1.00 58.22 179 ARG A N 1
ATOM 1290 C CA . ARG A 1 179 ? -2.665 -8.536 28.462 1.00 58.22 179 ARG A CA 1
ATOM 1291 C C . ARG A 1 179 ? -3.072 -7.682 27.271 1.00 58.22 179 ARG A C 1
ATOM 1293 O O . ARG A 1 179 ? -3.683 -8.196 26.341 1.00 58.22 179 ARG A O 1
ATOM 1300 N N . HIS A 1 180 ? -2.761 -6.392 27.333 1.00 68.00 180 HIS A N 1
ATOM 1301 C CA . HIS A 1 180 ? -2.875 -5.503 26.182 1.00 68.00 180 HIS A CA 1
ATOM 1302 C C . HIS A 1 180 ? -1.998 -6.064 25.059 1.00 68.00 180 HIS A C 1
ATOM 1304 O O . HIS A 1 180 ? -0.784 -6.179 25.212 1.00 68.00 180 HIS A O 1
ATOM 1310 N N . ASP A 1 181 ? -2.618 -6.479 23.957 1.00 74.81 181 ASP A N 1
ATOM 1311 C CA . ASP A 1 181 ? -1.944 -7.095 22.807 1.00 74.81 181 ASP A CA 1
ATOM 1312 C C . ASP A 1 181 ? -1.524 -6.064 21.743 1.00 74.81 181 ASP A C 1
ATOM 1314 O O . ASP A 1 181 ? -1.139 -6.423 20.623 1.00 74.81 181 ASP A O 1
ATOM 1318 N N . GLY A 1 182 ? -1.615 -4.781 22.109 1.00 82.81 182 GLY A N 1
ATOM 1319 C CA . GLY A 1 182 ? -1.373 -3.631 21.247 1.00 82.81 182 GLY A CA 1
ATOM 1320 C C . GLY A 1 182 ? -2.513 -3.345 20.271 1.00 82.81 182 GLY A C 1
ATOM 1321 O O . GLY A 1 182 ? -2.343 -2.486 19.407 1.00 82.81 182 GLY A O 1
ATOM 1322 N N . THR A 1 183 ? -3.647 -4.057 20.353 1.00 87.06 183 THR A N 1
ATOM 1323 C CA . THR A 1 183 ? -4.818 -3.778 19.513 1.00 87.06 183 THR A CA 1
ATOM 1324 C C . THR A 1 183 ? -5.773 -2.803 20.180 1.00 87.06 183 THR A C 1
ATOM 1326 O O . THR A 1 183 ? -5.938 -2.834 21.389 1.00 87.06 183 THR A O 1
ATOM 1329 N N . PHE A 1 184 ? -6.408 -1.950 19.383 1.00 89.81 184 PHE A N 1
ATOM 1330 C CA . PHE A 1 184 ? -7.428 -1.001 19.836 1.00 89.81 184 PHE A CA 1
ATOM 1331 C C . PHE A 1 184 ? -8.369 -0.662 18.674 1.00 89.81 184 PHE A C 1
ATOM 1333 O O . PHE A 1 184 ? -8.075 -0.980 17.516 1.00 89.81 184 PHE A O 1
ATOM 1340 N N . ALA A 1 185 ? -9.505 -0.032 18.964 1.00 93.12 185 ALA A N 1
ATOM 1341 C CA . ALA A 1 185 ? -10.408 0.502 17.949 1.00 93.12 185 ALA A CA 1
ATOM 1342 C C . ALA A 1 185 ? -10.492 2.029 18.032 1.00 93.12 185 ALA A C 1
ATOM 1344 O O . ALA A 1 185 ? -10.189 2.623 19.062 1.00 93.12 185 ALA A O 1
ATOM 1345 N N . MET A 1 186 ? -10.892 2.658 16.932 1.00 95.12 186 MET A N 1
ATOM 1346 C CA . MET A 1 186 ? -11.190 4.088 16.865 1.00 95.12 186 MET A CA 1
ATOM 1347 C C . MET A 1 186 ? -12.217 4.369 15.767 1.00 95.12 186 MET A C 1
ATOM 1349 O O . MET A 1 186 ? -12.431 3.526 14.891 1.00 95.12 186 MET A O 1
ATOM 1353 N N . GLN A 1 187 ? -12.842 5.547 15.788 1.00 96.25 187 GLN A N 1
ATOM 1354 C CA . GLN A 1 187 ? -13.713 5.976 14.688 1.00 96.25 187 GLN A CA 1
ATOM 1355 C C . GLN A 1 187 ? -12.894 6.274 13.430 1.00 96.25 187 GLN A C 1
ATOM 1357 O O . GLN A 1 187 ? -11.758 6.747 13.517 1.00 96.25 187 GLN A O 1
ATOM 1362 N N . PHE A 1 188 ? -13.464 6.012 12.255 1.00 96.31 188 PHE A N 1
ATOM 1363 C CA . PHE A 1 188 ? -12.796 6.289 10.983 1.00 96.31 188 PHE A CA 1
ATOM 1364 C C . PHE A 1 188 ? -12.519 7.786 10.795 1.00 96.31 188 PHE A C 1
ATOM 1366 O O . PHE A 1 188 ? -11.467 8.170 10.296 1.00 96.31 188 PHE A O 1
ATOM 1373 N N . GLU A 1 189 ? -13.406 8.645 11.286 1.00 95.56 189 GLU A N 1
ATOM 1374 C CA . GLU A 1 189 ? -13.246 10.098 11.255 1.00 95.56 189 GLU A CA 1
ATOM 1375 C C . GLU A 1 189 ? -12.028 10.550 12.070 1.00 95.56 189 GLU A C 1
ATOM 1377 O O . GLU A 1 189 ? -11.285 11.440 11.655 1.00 95.56 189 GLU A O 1
ATOM 1382 N N . ASP A 1 190 ? -11.788 9.910 13.216 1.00 94.69 190 ASP A N 1
ATOM 1383 C CA . ASP A 1 190 ? -10.590 10.154 14.013 1.00 94.69 190 ASP A CA 1
ATOM 1384 C C . ASP A 1 190 ? -9.349 9.556 13.343 1.00 94.69 190 ASP A C 1
ATOM 1386 O O . ASP A 1 190 ? -8.281 10.167 13.373 1.00 94.69 190 ASP A O 1
ATOM 1390 N N . TRP A 1 191 ? -9.480 8.402 12.680 1.00 95.12 191 TRP A N 1
ATOM 1391 C CA . TRP A 1 191 ? -8.389 7.781 11.926 1.00 95.12 191 TRP A CA 1
ATOM 1392 C C . TRP A 1 191 ? -7.873 8.717 10.824 1.00 95.12 191 TRP A C 1
ATOM 1394 O O . TRP A 1 191 ? -6.667 8.951 10.749 1.00 95.12 191 TRP A O 1
ATOM 1404 N N . LEU A 1 192 ? -8.773 9.348 10.063 1.00 93.25 192 LEU A N 1
ATOM 1405 C CA . LEU A 1 192 ? -8.434 10.331 9.023 1.00 93.25 192 LEU A CA 1
ATOM 1406 C C . LEU A 1 192 ? -7.705 11.569 9.565 1.00 93.25 192 LEU A C 1
ATOM 1408 O O . LEU A 1 192 ? -6.913 12.186 8.858 1.00 93.25 192 LEU A O 1
ATOM 1412 N N . ARG A 1 193 ? -7.971 11.956 10.819 1.00 91.62 193 ARG A N 1
ATOM 1413 C CA . ARG A 1 193 ? -7.303 13.094 11.476 1.00 91.62 193 ARG A CA 1
ATOM 1414 C C . ARG A 1 193 ? -5.937 12.726 12.044 1.00 91.62 193 ARG A C 1
ATOM 1416 O O . ARG A 1 193 ? -5.083 13.596 12.211 1.00 91.62 193 ARG A O 1
ATOM 1423 N N . VAL A 1 194 ? -5.755 11.463 12.421 1.00 91.00 194 VAL A N 1
ATOM 1424 C CA . VAL A 1 194 ? -4.557 10.979 13.115 1.00 91.00 194 VAL A CA 1
ATOM 1425 C C . VAL A 1 194 ? -3.507 10.467 12.136 1.00 91.00 194 VAL A C 1
ATOM 1427 O O . VAL A 1 194 ? -2.322 10.727 12.349 1.00 91.00 194 VAL A O 1
ATOM 1430 N N . PHE A 1 195 ? -3.913 9.742 11.095 1.00 91.31 195 PHE A N 1
ATOM 1431 C CA . PHE A 1 195 ? -3.011 9.098 10.147 1.00 91.31 195 PHE A CA 1
ATOM 1432 C C . PHE A 1 195 ? -2.959 9.870 8.835 1.00 91.31 195 PHE A C 1
ATOM 1434 O O . PHE A 1 195 ? -3.980 10.286 8.303 1.00 91.31 195 PHE A O 1
ATOM 1441 N N . SER A 1 196 ? -1.748 10.050 8.309 1.00 88.50 196 SER A N 1
ATOM 1442 C CA . SER A 1 196 ? -1.524 10.782 7.059 1.00 88.50 196 SER A CA 1
ATOM 1443 C C . SER A 1 196 ? -1.237 9.866 5.875 1.00 88.50 196 SER A C 1
ATOM 1445 O O . SER A 1 196 ? -1.402 10.280 4.733 1.00 88.50 196 SER A O 1
ATOM 1447 N N . HIS A 1 197 ? -0.806 8.630 6.139 1.00 88.88 197 HIS A N 1
ATOM 1448 C CA . HIS A 1 197 ? -0.435 7.668 5.110 1.00 88.88 197 HIS A CA 1
ATOM 1449 C C . HIS A 1 197 ? -1.113 6.328 5.369 1.00 88.88 197 HIS A C 1
ATOM 1451 O O . HIS A 1 197 ? -1.156 5.853 6.508 1.00 88.88 197 HIS A O 1
ATOM 1457 N N . VAL A 1 198 ? -1.577 5.702 4.290 1.00 88.44 198 VAL A N 1
ATOM 1458 C CA . VAL A 1 198 ? -2.055 4.322 4.258 1.00 88.44 198 VAL A CA 1
ATOM 1459 C C . VAL A 1 198 ? -1.270 3.560 3.197 1.00 88.44 198 VAL A C 1
ATOM 1461 O O . VAL A 1 198 ? -1.036 4.064 2.101 1.00 88.44 198 VAL A O 1
ATOM 1464 N N . PHE A 1 199 ? -0.837 2.355 3.539 1.00 87.56 199 PHE A N 1
ATOM 1465 C CA . PHE A 1 199 ? -0.108 1.452 2.665 1.00 87.56 199 PHE A CA 1
ATOM 1466 C C . PHE A 1 199 ? -0.951 0.200 2.482 1.00 87.56 199 PHE A C 1
ATOM 1468 O O . PHE A 1 199 ? -1.380 -0.412 3.461 1.00 87.56 199 PHE A O 1
ATOM 1475 N N . VAL A 1 200 ? -1.179 -0.177 1.228 1.00 84.81 200 VAL A N 1
ATOM 1476 C CA . VAL A 1 200 ? -1.967 -1.354 0.863 1.00 84.81 200 VAL A CA 1
ATOM 1477 C C . VAL A 1 200 ? -1.057 -2.335 0.135 1.00 84.81 200 VAL A C 1
ATOM 1479 O O . VAL A 1 200 ? -0.535 -2.051 -0.941 1.00 84.81 200 VAL A O 1
ATOM 1482 N N . GLY A 1 201 ? -0.838 -3.492 0.749 1.00 85.88 201 GLY A N 1
ATOM 1483 C CA . GLY A 1 201 ? -0.095 -4.612 0.194 1.00 85.88 201 GLY A CA 1
ATOM 1484 C C . GLY A 1 201 ? -1.049 -5.660 -0.360 1.00 85.88 201 GLY A C 1
ATOM 1485 O O . GLY A 1 201 ? -1.537 -6.507 0.389 1.00 85.88 201 GLY A O 1
ATOM 1486 N N . ARG A 1 202 ? -1.288 -5.628 -1.672 1.00 84.19 202 ARG A N 1
ATOM 1487 C CA . ARG A 1 202 ? -2.064 -6.661 -2.370 1.00 84.19 202 ARG A CA 1
ATOM 1488 C C . ARG A 1 202 ? -1.210 -7.897 -2.645 1.00 84.19 202 ARG A C 1
ATOM 1490 O O . ARG A 1 202 ? -0.037 -7.793 -3.012 1.00 84.19 202 ARG A O 1
ATOM 1497 N N . SER A 1 203 ? -1.814 -9.075 -2.514 1.00 83.38 203 SER A N 1
ATOM 1498 C CA . SER A 1 203 ? -1.189 -10.324 -2.949 1.00 83.38 203 SER A CA 1
ATOM 1499 C C . SER A 1 203 ? -1.378 -10.498 -4.455 1.00 83.38 203 SER A C 1
ATOM 1501 O O . SER A 1 203 ? -2.490 -10.709 -4.925 1.00 83.38 203 SER A O 1
ATOM 1503 N N . LEU A 1 204 ? -0.290 -10.434 -5.221 1.00 86.31 204 LEU A N 1
ATOM 1504 C CA . LEU A 1 204 ? -0.300 -10.675 -6.671 1.00 86.31 204 LEU A CA 1
ATOM 1505 C C . LEU A 1 204 ? 0.014 -12.147 -6.968 1.00 86.31 204 LEU A C 1
ATOM 1507 O O . LEU A 1 204 ? 1.004 -12.475 -7.630 1.00 86.31 204 LEU A O 1
ATOM 1511 N N . ALA A 1 205 ? -0.779 -13.040 -6.375 1.00 86.25 205 ALA A N 1
ATOM 1512 C CA . ALA A 1 205 ? -0.583 -14.482 -6.458 1.00 86.25 205 ALA A CA 1
ATOM 1513 C C . ALA A 1 205 ? -1.310 -15.100 -7.665 1.00 86.25 205 ALA A C 1
ATOM 1515 O O . ALA A 1 205 ? -2.242 -14.515 -8.222 1.00 86.25 205 ALA A O 1
ATOM 1516 N N . ALA A 1 206 ? -0.878 -16.297 -8.071 1.00 85.31 206 ALA A N 1
ATOM 1517 C CA . ALA A 1 206 ? -1.403 -16.972 -9.259 1.00 85.31 206 ALA A CA 1
ATOM 1518 C C . ALA A 1 206 ? -2.880 -17.358 -9.120 1.00 85.31 206 ALA A C 1
ATOM 1520 O O . ALA A 1 206 ? -3.613 -17.361 -10.105 1.00 85.31 206 ALA A O 1
ATOM 1521 N N . GLU A 1 207 ? -3.328 -17.621 -7.893 1.00 84.62 207 GLU A N 1
ATOM 1522 C CA . GLU A 1 207 ? -4.721 -17.899 -7.547 1.00 84.62 207 GLU A CA 1
ATOM 1523 C C . GLU A 1 207 ? -5.637 -16.708 -7.869 1.00 84.62 207 GLU A C 1
ATOM 1525 O O . GLU A 1 207 ? -6.798 -16.904 -8.211 1.00 84.62 207 GLU A O 1
ATOM 1530 N N . GLY A 1 208 ? -5.099 -15.483 -7.824 1.00 83.50 208 GLY A N 1
ATOM 1531 C CA . GLY A 1 208 ? -5.776 -14.254 -8.244 1.00 83.50 208 GLY A CA 1
ATOM 1532 C C . GLY A 1 208 ? -5.630 -13.944 -9.738 1.00 83.50 208 GLY A C 1
ATOM 1533 O O . GLY A 1 208 ? -5.856 -12.811 -10.144 1.00 83.50 208 GLY A O 1
ATOM 1534 N N . GLY A 1 209 ? -5.181 -14.904 -10.555 1.00 86.88 209 GLY A N 1
ATOM 1535 C CA . GLY A 1 209 ? -4.987 -14.725 -11.998 1.00 86.88 209 GLY A CA 1
ATOM 1536 C C . GLY A 1 209 ? -3.695 -14.000 -12.391 1.00 86.88 209 GLY A C 1
ATOM 1537 O O . GLY A 1 209 ? -3.449 -13.785 -13.579 1.00 86.88 209 GLY A O 1
ATOM 1538 N N . TRP A 1 210 ? -2.832 -13.652 -11.431 1.00 89.38 210 TRP A N 1
ATOM 1539 C CA . TRP A 1 210 ? -1.579 -12.959 -11.721 1.00 89.38 210 TRP A CA 1
ATOM 1540 C C . TRP A 1 210 ? -0.499 -13.917 -12.216 1.00 89.38 210 TRP A C 1
ATOM 1542 O O . TRP A 1 210 ? -0.206 -14.947 -11.611 1.00 89.38 210 TRP A O 1
ATOM 1552 N N . SER A 1 211 ? 0.187 -13.537 -13.294 1.00 91.00 211 SER A N 1
ATOM 1553 C CA . SER A 1 211 ? 1.404 -14.227 -13.720 1.00 91.00 211 SER A CA 1
ATOM 1554 C C . SER A 1 211 ? 2.634 -13.415 -13.323 1.00 91.00 211 SER A C 1
ATOM 1556 O O . SER A 1 211 ? 2.743 -12.227 -13.620 1.00 91.00 211 SER A O 1
ATOM 1558 N N . ARG A 1 212 ? 3.589 -14.058 -12.642 1.00 92.56 212 ARG A N 1
ATOM 1559 C CA . ARG A 1 212 ? 4.825 -13.400 -12.204 1.00 92.56 212 ARG A CA 1
ATOM 1560 C C . ARG A 1 212 ? 5.981 -13.713 -13.145 1.00 92.56 212 ARG A C 1
ATOM 1562 O O . ARG A 1 212 ? 6.186 -14.859 -13.558 1.00 92.56 212 ARG A O 1
ATOM 1569 N N . ARG A 1 213 ? 6.789 -12.694 -13.437 1.00 93.06 213 ARG A N 1
ATOM 1570 C CA . ARG A 1 213 ? 8.112 -12.831 -14.055 1.00 93.06 213 ARG A CA 1
ATOM 1571 C C . ARG A 1 213 ? 9.129 -12.090 -13.201 1.00 93.06 213 ARG A C 1
ATOM 1573 O O . ARG A 1 213 ? 8.922 -10.931 -12.859 1.00 93.06 213 ARG A O 1
ATOM 1580 N N . LEU A 1 214 ? 10.205 -12.779 -12.834 1.00 93.94 214 LEU A N 1
ATOM 1581 C CA . LEU A 1 214 ? 11.312 -12.198 -12.086 1.00 93.94 214 LEU A CA 1
ATOM 1582 C C . LEU A 1 214 ? 12.508 -12.062 -13.021 1.00 93.94 214 LEU A C 1
ATOM 1584 O O . LEU A 1 214 ? 12.969 -13.049 -13.590 1.00 93.94 214 LEU A O 1
ATOM 1588 N N . LEU A 1 215 ? 12.990 -10.835 -13.174 1.00 94.25 215 LEU A N 1
ATOM 1589 C CA . LEU A 1 215 ? 14.166 -10.526 -13.971 1.00 94.25 215 LEU A CA 1
ATOM 1590 C C . LEU A 1 215 ? 15.282 -10.076 -13.037 1.00 94.25 215 LEU A C 1
ATOM 1592 O O . LEU A 1 215 ? 15.081 -9.218 -12.180 1.00 94.25 215 LEU A O 1
ATOM 1596 N N . HIS A 1 216 ? 16.466 -10.649 -13.222 1.00 94.19 216 HIS A N 1
ATOM 1597 C CA . HIS A 1 216 ? 17.663 -10.248 -12.499 1.00 94.19 216 HIS A CA 1
ATOM 1598 C C . HIS A 1 216 ? 18.573 -9.445 -13.420 1.00 94.19 216 HIS A C 1
ATOM 1600 O O . HIS A 1 216 ? 18.797 -9.808 -14.574 1.00 94.19 216 HIS A O 1
ATOM 1606 N N . GLY A 1 217 ? 19.119 -8.355 -12.894 1.00 92.19 217 GLY A N 1
ATOM 1607 C CA . GLY A 1 217 ? 20.018 -7.476 -13.624 1.00 92.19 217 GLY A CA 1
ATOM 1608 C C . GLY A 1 217 ? 21.037 -6.833 -12.698 1.00 92.19 217 GLY A C 1
ATOM 1609 O O . GLY A 1 217 ? 20.960 -6.946 -11.475 1.00 92.19 217 GLY A O 1
ATOM 1610 N N . ARG A 1 218 ? 22.014 -6.156 -13.298 1.00 93.62 218 ARG A N 1
ATOM 1611 C CA . ARG A 1 218 ? 22.979 -5.330 -12.574 1.00 93.62 218 ARG A CA 1
ATOM 1612 C C . ARG A 1 218 ? 23.350 -4.102 -13.388 1.00 93.62 218 ARG A C 1
ATOM 1614 O O . ARG A 1 218 ? 23.524 -4.177 -14.609 1.00 93.62 218 ARG A O 1
ATOM 1621 N N . TRP A 1 219 ? 23.549 -2.994 -12.692 1.00 93.19 219 TRP A N 1
ATOM 1622 C CA . TRP A 1 219 ? 24.200 -1.823 -13.256 1.00 93.19 219 TRP A CA 1
ATOM 1623 C C . TRP A 1 219 ? 25.713 -1.960 -13.110 1.00 93.19 219 TRP A C 1
ATOM 1625 O O . TRP A 1 219 ? 26.233 -2.275 -12.044 1.00 93.19 219 TRP A O 1
ATOM 1635 N N . THR A 1 220 ? 26.417 -1.760 -14.214 1.00 94.19 220 THR A N 1
ATOM 1636 C CA . THR A 1 220 ? 27.882 -1.760 -14.314 1.00 94.19 220 THR A CA 1
ATOM 1637 C C . THR A 1 220 ? 28.322 -0.416 -14.889 1.00 94.19 220 THR A C 1
ATOM 1639 O O . THR A 1 220 ? 27.476 0.274 -15.457 1.00 94.19 220 THR A O 1
ATOM 1642 N N . PRO A 1 221 ? 29.619 -0.064 -14.878 1.00 93.31 221 PRO A N 1
ATOM 1643 C CA . PRO A 1 221 ? 30.096 1.143 -15.559 1.00 93.31 221 PRO A CA 1
ATOM 1644 C C . PRO A 1 221 ? 29.668 1.252 -17.035 1.00 93.31 221 PRO A C 1
ATOM 1646 O O . PRO A 1 221 ? 29.551 2.347 -17.570 1.00 93.31 221 PRO A O 1
ATOM 1649 N N . ARG A 1 222 ? 29.399 0.117 -17.702 1.00 94.50 222 ARG A N 1
ATOM 1650 C CA . ARG A 1 222 ? 28.923 0.076 -19.095 1.00 94.50 222 ARG A CA 1
ATOM 1651 C C . ARG A 1 222 ? 27.403 0.191 -19.231 1.00 94.50 222 ARG A C 1
ATOM 1653 O O . ARG A 1 222 ? 26.928 0.571 -20.294 1.00 94.50 222 ARG A O 1
ATOM 1660 N N . SER A 1 223 ? 26.653 -0.147 -18.182 1.00 94.38 223 SER A N 1
ATOM 1661 C CA . SER A 1 223 ? 25.185 -0.181 -18.183 1.00 94.38 223 SER A CA 1
ATOM 1662 C C . SER A 1 223 ? 24.533 0.833 -17.237 1.00 94.38 223 SER A C 1
ATOM 1664 O O . SER A 1 223 ? 23.317 0.845 -17.127 1.00 94.38 223 SER A O 1
ATOM 1666 N N . CYS A 1 224 ? 25.294 1.699 -16.560 1.00 91.94 224 CYS A N 1
ATOM 1667 C CA . CYS A 1 224 ? 24.781 2.788 -15.722 1.00 91.94 224 CYS A CA 1
ATOM 1668 C C . CYS A 1 224 ? 24.498 4.042 -16.560 1.00 91.94 224 CYS A C 1
ATOM 1670 O O . CYS A 1 224 ? 25.277 4.993 -16.611 1.00 91.94 224 CYS A O 1
ATOM 1672 N N . GLY A 1 225 ? 23.372 4.017 -17.270 1.00 91.75 225 GLY A N 1
ATOM 1673 C CA . GLY A 1 225 ? 22.955 5.093 -18.166 1.00 91.75 225 GLY A CA 1
ATOM 1674 C C . GLY A 1 225 ? 22.459 6.366 -17.480 1.00 91.75 225 GLY A C 1
ATOM 1675 O O . GLY A 1 225 ? 22.416 7.421 -18.110 1.00 91.75 225 GLY A O 1
ATOM 1676 N N . GLY A 1 226 ? 22.101 6.267 -16.197 1.00 90.12 226 GLY A N 1
ATOM 1677 C CA . GLY A 1 226 ? 21.456 7.341 -15.441 1.00 90.12 226 GLY A CA 1
ATOM 1678 C C . GLY A 1 226 ? 19.947 7.410 -15.691 1.00 90.12 226 GLY A C 1
ATOM 1679 O O . GLY A 1 226 ? 19.354 6.501 -16.276 1.00 90.12 226 GLY A O 1
ATOM 1680 N N . THR A 1 227 ? 19.313 8.480 -15.218 1.00 89.25 227 THR A N 1
ATOM 1681 C CA . THR A 1 227 ? 17.880 8.746 -15.398 1.00 89.25 227 THR A CA 1
ATOM 1682 C C . THR A 1 227 ? 17.608 9.442 -16.736 1.00 89.25 227 THR A C 1
ATOM 1684 O O . THR A 1 227 ? 18.491 10.108 -17.275 1.00 89.25 227 THR A O 1
ATOM 1687 N N . PRO A 1 228 ? 16.388 9.324 -17.293 1.00 81.81 228 PRO A N 1
ATOM 1688 C CA . PRO A 1 228 ? 16.053 9.961 -18.569 1.00 81.81 228 PRO A CA 1
ATOM 1689 C C . PRO A 1 228 ? 16.009 11.496 -18.490 1.00 81.81 228 PRO A C 1
ATOM 1691 O O . PRO A 1 228 ? 16.175 12.176 -19.500 1.00 81.81 228 PRO A O 1
ATOM 1694 N N . ILE A 1 229 ? 15.794 12.047 -17.291 1.00 77.06 229 ILE A N 1
ATOM 1695 C CA . ILE A 1 229 ? 15.834 13.485 -17.017 1.00 77.06 229 ILE A CA 1
ATOM 1696 C C . ILE A 1 229 ? 17.008 13.744 -16.061 1.00 77.06 229 ILE A C 1
ATOM 1698 O O . ILE A 1 229 ? 17.017 13.168 -14.967 1.00 77.06 229 ILE A O 1
ATOM 1702 N N . PRO A 1 230 ? 17.990 14.583 -16.440 1.00 64.81 230 PRO A N 1
ATOM 1703 C CA . PRO A 1 230 ? 19.080 14.957 -15.551 1.00 64.81 230 PRO A CA 1
ATOM 1704 C C . PRO A 1 230 ? 18.554 15.732 -14.350 1.00 64.81 230 PRO A C 1
ATOM 1706 O O . PRO A 1 230 ? 17.931 16.778 -14.513 1.00 64.81 230 PRO A O 1
ATOM 1709 N N . VAL A 1 231 ? 18.874 15.268 -13.142 1.00 65.12 231 VAL A N 1
ATOM 1710 C CA . VAL A 1 231 ? 18.728 16.086 -11.924 1.00 65.12 231 VAL A CA 1
ATOM 1711 C C . VAL A 1 231 ? 19.860 17.122 -11.846 1.00 65.12 231 VAL A C 1
ATOM 1713 O O . VAL A 1 231 ? 19.690 18.206 -11.298 1.00 65.12 231 VAL A O 1
ATOM 1716 N N . LYS A 1 232 ? 21.022 16.808 -12.440 1.00 70.75 232 LYS A N 1
ATOM 1717 C CA . LYS A 1 232 ? 22.177 17.706 -12.560 1.00 70.75 232 LYS A CA 1
ATOM 1718 C C . LYS A 1 232 ? 22.682 17.732 -14.007 1.00 70.75 232 LYS A C 1
ATOM 1720 O O . LYS A 1 232 ? 22.846 16.658 -14.594 1.00 70.75 232 LYS A O 1
ATOM 1725 N N . PRO A 1 233 ? 22.962 18.916 -14.581 1.00 65.38 233 PRO A N 1
ATOM 1726 C CA . PRO A 1 233 ? 23.586 19.024 -15.896 1.00 65.38 233 PRO A CA 1
ATOM 1727 C C . PRO A 1 233 ? 24.889 18.207 -15.953 1.00 65.38 233 PRO A C 1
ATOM 1729 O O . PRO A 1 233 ? 25.717 18.307 -15.051 1.00 65.38 233 PRO A O 1
ATOM 1732 N N . GLY A 1 234 ? 25.059 17.384 -16.993 1.00 69.25 234 GLY A N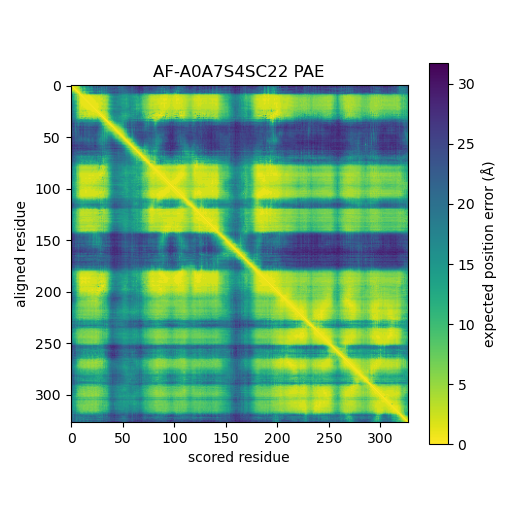 1
ATOM 1733 C CA . GLY A 1 234 ? 26.313 16.669 -17.282 1.00 69.25 234 GLY A CA 1
ATOM 1734 C C . GLY A 1 234 ? 26.394 15.191 -16.873 1.00 69.25 234 GLY A C 1
ATOM 1735 O O . GLY A 1 234 ? 27.327 14.518 -17.300 1.00 69.25 234 GLY A O 1
ATOM 1736 N N . PHE A 1 235 ? 25.434 14.651 -16.110 1.00 68.62 235 PHE A N 1
ATOM 1737 C CA . PHE A 1 235 ? 25.492 13.252 -15.639 1.00 68.62 235 PHE A CA 1
ATOM 1738 C C . PHE A 1 235 ? 24.593 12.269 -16.400 1.00 68.62 235 PHE A C 1
ATOM 1740 O O . PHE A 1 235 ? 24.760 11.058 -16.266 1.00 68.62 235 PHE A O 1
ATOM 1747 N N . SER A 1 236 ? 23.662 12.758 -17.217 1.00 76.94 236 SER A N 1
ATOM 1748 C CA . SER A 1 236 ? 22.765 11.909 -18.005 1.00 76.94 236 SER A CA 1
ATOM 1749 C C . SER A 1 236 ? 22.503 12.541 -19.366 1.00 76.94 236 SER A C 1
ATOM 1751 O O . SER A 1 236 ? 22.177 13.726 -19.444 1.00 76.94 236 SER A O 1
ATOM 1753 N N . SER A 1 237 ? 22.611 11.746 -20.428 1.00 85.75 237 SER A N 1
ATOM 1754 C CA . SER A 1 237 ? 22.093 12.094 -21.753 1.00 85.75 237 SER A CA 1
ATOM 1755 C C . SER A 1 237 ? 20.972 11.119 -22.137 1.00 85.75 237 SER A C 1
ATOM 1757 O O . SER A 1 237 ? 20.948 10.000 -21.607 1.00 85.75 237 SER A O 1
ATOM 1759 N N . PRO A 1 238 ? 20.045 11.500 -23.033 1.00 86.81 238 PRO A N 1
ATOM 1760 C CA . PRO A 1 238 ? 19.029 10.585 -23.555 1.00 86.81 238 PRO A CA 1
ATOM 1761 C C . PRO A 1 238 ? 19.616 9.274 -24.102 1.00 86.81 238 PRO A C 1
ATOM 1763 O O . PRO A 1 238 ? 19.045 8.210 -23.876 1.00 86.81 238 PRO A O 1
ATOM 1766 N N . GLU A 1 239 ? 20.778 9.335 -24.753 1.00 90.56 239 GLU A N 1
ATOM 1767 C CA . GLU A 1 239 ? 21.526 8.183 -25.279 1.00 90.56 239 GLU A CA 1
ATOM 1768 C C . GLU A 1 239 ? 22.201 7.395 -24.149 1.00 90.56 239 GLU A C 1
ATOM 1770 O O . GLU A 1 239 ? 22.269 6.167 -24.165 1.00 90.56 239 GLU A O 1
ATOM 1775 N N . GLY A 1 240 ? 22.683 8.099 -23.120 1.00 91.25 240 GLY A N 1
ATOM 1776 C CA . GLY A 1 240 ? 23.196 7.490 -21.902 1.00 91.25 240 GLY A CA 1
ATOM 1777 C C . GLY A 1 240 ? 22.143 6.601 -21.253 1.00 91.25 240 GLY A C 1
ATOM 1778 O O . GLY A 1 240 ? 22.433 5.440 -20.970 1.00 91.25 240 GLY A O 1
ATOM 1779 N N . TRP A 1 241 ? 20.913 7.101 -21.109 1.00 92.88 241 TRP A N 1
ATOM 1780 C CA . TRP A 1 241 ? 19.792 6.360 -20.532 1.00 92.88 241 TRP A CA 1
ATOM 1781 C C . TRP A 1 241 ? 19.527 5.026 -21.247 1.00 92.88 241 TRP A C 1
ATOM 1783 O O . TRP A 1 241 ? 19.278 4.020 -20.581 1.00 92.88 241 TRP A O 1
ATOM 1793 N N . ALA A 1 242 ? 19.662 4.973 -22.573 1.00 94.06 242 ALA A N 1
ATOM 1794 C CA . ALA A 1 242 ? 19.468 3.749 -23.352 1.00 94.06 242 ALA A CA 1
ATOM 1795 C C . ALA A 1 242 ? 20.489 2.635 -23.040 1.00 94.06 242 ALA A C 1
ATOM 1797 O O . ALA A 1 242 ? 20.233 1.458 -23.318 1.00 94.06 242 ALA A O 1
ATOM 1798 N N . ARG A 1 243 ? 21.626 2.969 -22.408 1.00 94.94 243 ARG A N 1
ATOM 1799 C CA . ARG A 1 243 ? 22.602 1.979 -21.917 1.00 94.94 243 ARG A CA 1
ATOM 1800 C C . ARG A 1 243 ? 22.116 1.201 -20.695 1.00 94.94 243 ARG A C 1
ATOM 1802 O O . ARG A 1 243 ? 22.706 0.166 -20.380 1.00 94.94 243 ARG A O 1
ATOM 1809 N N . ASN A 1 244 ? 21.083 1.681 -19.997 1.00 95.50 244 ASN A N 1
ATOM 1810 C CA . ASN A 1 244 ? 20.480 0.926 -18.903 1.00 95.50 244 ASN A CA 1
ATOM 1811 C C . ASN A 1 244 ? 19.960 -0.437 -19.398 1.00 95.50 244 ASN A C 1
ATOM 1813 O O . ASN A 1 244 ? 19.630 -0.583 -20.578 1.00 95.50 244 ASN A O 1
ATOM 1817 N N . PRO A 1 245 ? 19.877 -1.454 -18.521 1.00 96.06 245 PRO A N 1
ATOM 1818 C CA . PRO A 1 245 ? 19.219 -2.708 -18.863 1.00 96.06 245 PRO A CA 1
ATOM 1819 C C . PRO A 1 245 ? 17.786 -2.457 -19.353 1.00 96.06 245 PRO A C 1
ATOM 1821 O O . PRO A 1 245 ? 17.000 -1.804 -18.672 1.00 96.06 245 PRO A O 1
ATOM 1824 N N . GLN A 1 246 ? 17.459 -2.983 -20.533 1.00 94.81 246 GLN A N 1
ATOM 1825 C CA . GLN A 1 246 ? 16.121 -2.930 -21.121 1.00 94.81 246 GLN A CA 1
ATOM 1826 C C . GLN A 1 246 ? 15.570 -4.353 -21.204 1.00 94.81 246 GLN A C 1
ATOM 1828 O O . GLN A 1 246 ? 16.309 -5.284 -21.535 1.00 94.81 246 GLN A O 1
ATOM 1833 N N . CYS A 1 247 ? 14.281 -4.520 -20.924 1.00 93.50 247 CYS A N 1
ATOM 1834 C CA . CYS A 1 247 ? 13.570 -5.775 -21.130 1.00 93.50 247 CYS A CA 1
ATOM 1835 C C . CYS A 1 247 ? 12.303 -5.512 -21.946 1.00 93.50 247 CYS A C 1
ATOM 1837 O O . CYS A 1 247 ? 11.606 -4.525 -21.721 1.00 93.50 247 CYS A O 1
ATOM 1839 N N . GLY A 1 248 ? 12.044 -6.375 -22.928 1.00 92.44 248 GLY A N 1
ATOM 1840 C CA . GLY A 1 248 ? 10.807 -6.347 -23.699 1.00 92.44 248 GLY A CA 1
ATOM 1841 C C . GLY A 1 248 ? 9.740 -7.169 -22.989 1.00 92.44 248 GLY A C 1
ATOM 1842 O O . GLY A 1 248 ? 9.993 -8.315 -22.620 1.00 92.44 248 GLY A O 1
ATOM 1843 N N . LEU A 1 249 ? 8.553 -6.593 -22.820 1.00 91.31 249 LEU A N 1
ATOM 1844 C CA . LEU A 1 249 ? 7.373 -7.302 -22.343 1.00 91.31 249 LEU A CA 1
ATOM 1845 C C . LEU A 1 249 ? 6.396 -7.458 -23.509 1.00 91.31 249 LEU A C 1
ATOM 1847 O O . LEU A 1 249 ? 5.966 -6.465 -24.093 1.00 91.31 249 LEU A O 1
ATOM 1851 N N . VAL A 1 250 ? 6.051 -8.701 -23.841 1.00 90.06 250 VAL A N 1
ATOM 1852 C CA . VAL A 1 250 ? 5.012 -9.004 -24.829 1.00 90.06 250 VAL A CA 1
ATOM 1853 C C . VAL A 1 250 ? 3.740 -9.355 -24.078 1.00 90.06 250 VAL A C 1
ATOM 1855 O O . VAL A 1 250 ? 3.707 -10.320 -23.317 1.00 90.06 250 VAL A O 1
ATOM 1858 N N . VAL A 1 251 ? 2.704 -8.556 -24.295 1.00 86.69 251 VAL A N 1
ATOM 1859 C CA . VAL A 1 251 ? 1.387 -8.763 -23.705 1.00 86.69 251 VAL A CA 1
ATOM 1860 C C . VAL A 1 251 ? 0.539 -9.556 -24.695 1.00 86.69 251 VAL A C 1
ATOM 1862 O O . VAL A 1 251 ? 0.195 -9.058 -25.765 1.00 86.69 251 VAL A O 1
ATOM 1865 N N . LEU A 1 252 ? 0.244 -10.809 -24.355 1.00 82.81 252 LEU A N 1
ATOM 1866 C CA . LEU A 1 252 ? -0.622 -11.688 -25.139 1.00 82.81 252 LEU A CA 1
ATOM 1867 C C . LEU A 1 252 ? -2.044 -11.571 -24.579 1.00 82.81 252 LEU A C 1
ATOM 1869 O O . LEU A 1 252 ? -2.231 -11.827 -23.394 1.00 82.81 252 LEU A O 1
ATOM 1873 N N . GLY A 1 253 ? -3.032 -11.198 -25.397 1.00 68.62 253 GLY A N 1
ATOM 1874 C CA . GLY A 1 253 ? -4.446 -11.259 -24.984 1.00 68.62 253 GLY A CA 1
ATOM 1875 C C . GLY A 1 253 ? -5.250 -9.960 -25.034 1.00 68.62 253 GLY A C 1
ATOM 1876 O O . GLY A 1 253 ? -6.432 -9.992 -24.719 1.00 68.62 253 GLY A O 1
ATOM 1877 N N . GLY A 1 254 ? -4.681 -8.845 -25.498 1.00 60.69 254 GLY A N 1
ATOM 1878 C CA . GLY A 1 254 ? -5.504 -7.732 -25.972 1.00 60.69 254 GLY A CA 1
ATOM 1879 C C . GLY A 1 254 ? -6.086 -8.116 -27.327 1.00 60.69 254 GLY A C 1
ATOM 1880 O O . GLY A 1 254 ? -5.373 -8.035 -28.328 1.00 60.69 254 GLY A O 1
ATOM 1881 N N . GLY A 1 255 ? -7.328 -8.609 -27.366 1.00 54.00 255 GLY A N 1
ATOM 1882 C CA . GLY A 1 255 ? -8.036 -8.800 -28.632 1.00 54.00 255 GLY A CA 1
ATOM 1883 C C . GLY A 1 255 ? -7.930 -7.511 -29.444 1.00 54.00 255 GLY A C 1
ATOM 1884 O O . GLY A 1 255 ? -8.136 -6.427 -28.896 1.00 54.00 255 GLY A O 1
ATOM 1885 N N . ALA A 1 256 ? -7.525 -7.608 -30.714 1.00 55.16 256 ALA A N 1
ATOM 1886 C CA . ALA A 1 256 ? -7.567 -6.459 -31.609 1.00 55.16 256 ALA A CA 1
ATOM 1887 C C . ALA A 1 256 ? -8.974 -5.871 -31.507 1.00 55.16 256 ALA A C 1
ATOM 1889 O O . ALA A 1 256 ? -9.929 -6.639 -31.622 1.00 55.16 256 ALA A O 1
ATOM 1890 N N . ALA A 1 257 ? -9.074 -4.569 -31.213 1.00 57.59 257 ALA A N 1
ATOM 1891 C CA . ALA A 1 257 ? -10.350 -3.880 -31.081 1.00 57.59 257 ALA A CA 1
ATOM 1892 C C . ALA A 1 257 ? -11.216 -4.274 -32.278 1.00 57.59 257 ALA A C 1
ATOM 1894 O O . ALA A 1 257 ? -10.913 -3.916 -33.417 1.00 57.59 257 ALA A O 1
ATOM 1895 N N . THR A 1 258 ? -12.222 -5.108 -32.035 1.00 56.78 258 THR A N 1
ATOM 1896 C CA . THR A 1 258 ? -13.195 -5.444 -33.059 1.00 56.78 258 THR A CA 1
ATOM 1897 C C . THR A 1 258 ? -13.896 -4.138 -33.405 1.00 56.78 258 THR A C 1
ATOM 1899 O O . THR A 1 258 ? -14.164 -3.320 -32.523 1.00 56.78 258 THR A O 1
ATOM 1902 N N . GLU A 1 259 ? -14.183 -3.906 -34.687 1.00 65.31 259 GLU A N 1
ATOM 1903 C CA . GLU A 1 259 ? -14.777 -2.655 -35.197 1.00 65.31 259 GLU A CA 1
ATOM 1904 C C . GLU A 1 259 ? -16.172 -2.323 -34.599 1.00 65.31 259 GLU A C 1
ATOM 1906 O O . GLU A 1 259 ? -16.820 -1.371 -35.020 1.00 65.31 259 GLU A O 1
ATOM 1911 N N . GLY A 1 260 ? -16.631 -3.076 -33.591 1.00 67.50 260 GLY A N 1
ATOM 1912 C CA . GLY A 1 260 ? -17.884 -2.902 -32.857 1.00 67.50 260 GLY A CA 1
ATOM 1913 C C . GLY A 1 260 ? -17.806 -2.097 -31.552 1.00 67.50 260 GLY A C 1
ATOM 1914 O O . GLY A 1 260 ? -18.823 -1.989 -30.878 1.00 67.50 260 GLY A O 1
ATOM 1915 N N . GLY A 1 261 ? -16.661 -1.514 -31.183 1.00 58.53 261 GLY A N 1
ATOM 1916 C CA . GLY A 1 261 ? -16.608 -0.492 -30.123 1.00 58.53 261 GLY A CA 1
ATOM 1917 C C . GLY A 1 261 ? -16.733 -0.986 -28.676 1.00 58.53 261 GLY A C 1
ATOM 1918 O O . GLY A 1 261 ? -16.880 -0.156 -27.781 1.00 58.53 261 GLY A O 1
ATOM 1919 N N . GLU A 1 262 ? -16.633 -2.291 -28.412 1.00 64.69 262 GLU A N 1
ATOM 1920 C CA . GLU A 1 262 ? -16.373 -2.752 -27.045 1.00 64.69 262 GLU A CA 1
ATOM 1921 C C . GLU A 1 262 ? -14.909 -2.452 -26.707 1.00 64.69 262 GLU A C 1
ATOM 1923 O O . GLU A 1 262 ? -13.992 -2.922 -27.388 1.00 64.69 262 GLU A O 1
ATOM 1928 N N . GLU A 1 263 ? -14.687 -1.621 -25.685 1.00 68.94 263 GLU A N 1
ATOM 1929 C CA . GLU A 1 263 ? -13.358 -1.400 -25.118 1.00 68.94 263 GLU A CA 1
ATOM 1930 C C . GLU A 1 263 ? -12.760 -2.764 -24.764 1.00 68.94 263 GLU A C 1
ATOM 1932 O O . GLU A 1 263 ? -13.221 -3.451 -23.853 1.00 68.94 263 GLU A O 1
ATOM 1937 N N . GLY A 1 264 ? -11.760 -3.189 -25.544 1.00 62.88 264 GLY A N 1
ATOM 1938 C CA . GLY A 1 264 ? -11.097 -4.466 -25.331 1.00 62.88 264 GLY A CA 1
ATOM 1939 C C . GLY A 1 264 ? -10.595 -4.555 -23.895 1.00 62.88 264 GLY A C 1
ATOM 1940 O O . GLY A 1 264 ? -10.071 -3.573 -23.366 1.00 62.88 264 GLY A O 1
ATOM 1941 N N . ALA A 1 265 ? -10.760 -5.728 -23.277 1.00 72.62 265 ALA A N 1
ATOM 1942 C CA . ALA A 1 265 ? -10.319 -5.978 -21.912 1.00 72.62 265 ALA A CA 1
ATOM 1943 C C . ALA A 1 265 ? -8.877 -5.478 -21.727 1.00 72.62 265 ALA A C 1
ATOM 1945 O O . ALA A 1 265 ? -7.940 -5.973 -22.362 1.00 72.62 265 ALA A O 1
ATOM 1946 N N . GLY A 1 266 ? -8.719 -4.437 -20.906 1.00 79.75 266 GLY A N 1
ATOM 1947 C CA . GLY A 1 266 ? -7.419 -3.851 -20.615 1.00 79.75 266 GLY A CA 1
ATOM 1948 C C . GLY A 1 266 ? -6.500 -4.880 -19.963 1.00 79.75 266 GLY A C 1
ATOM 1949 O O . GLY A 1 266 ? -6.954 -5.793 -19.275 1.00 79.75 266 GLY A O 1
ATOM 1950 N N . VAL A 1 267 ? -5.193 -4.735 -20.172 1.00 84.81 267 VAL A N 1
ATOM 1951 C CA . VAL A 1 267 ? -4.207 -5.550 -19.458 1.00 84.81 267 VAL A CA 1
ATOM 1952 C C . VAL A 1 267 ? -3.644 -4.748 -18.304 1.00 84.81 267 VAL A C 1
ATOM 1954 O O . VAL A 1 267 ? -3.064 -3.680 -18.503 1.00 84.81 267 VAL A O 1
ATOM 1957 N N . GLU A 1 268 ? -3.786 -5.295 -17.103 1.00 86.88 268 GLU A N 1
ATOM 1958 C CA . GLU A 1 268 ? -3.181 -4.744 -15.902 1.00 86.88 268 GLU A CA 1
ATOM 1959 C C . GLU A 1 268 ? -1.744 -5.258 -15.746 1.00 86.88 268 GLU A C 1
ATOM 1961 O O . GLU A 1 268 ? -1.461 -6.451 -15.885 1.00 86.88 268 GLU A O 1
ATOM 1966 N N . LEU A 1 269 ? -0.811 -4.344 -15.471 1.00 88.12 269 LEU A N 1
ATOM 1967 C CA . LEU A 1 269 ? 0.599 -4.657 -15.268 1.00 88.12 269 LEU A CA 1
ATOM 1968 C C . LEU A 1 269 ? 1.085 -4.037 -13.961 1.00 88.12 269 LEU A C 1
ATOM 1970 O O . LEU A 1 269 ? 1.100 -2.817 -13.817 1.00 88.12 269 LEU A O 1
ATOM 1974 N N . CYS A 1 270 ? 1.595 -4.875 -13.061 1.00 89.94 270 CYS A N 1
ATOM 1975 C CA . CYS A 1 270 ? 2.365 -4.428 -11.909 1.00 89.94 270 CYS A CA 1
ATOM 1976 C C . CYS A 1 270 ? 3.858 -4.646 -12.176 1.00 89.94 270 CYS A C 1
ATOM 1978 O O . CYS A 1 270 ? 4.295 -5.768 -12.443 1.00 89.94 270 CYS A O 1
ATOM 1980 N N . ALA A 1 271 ? 4.649 -3.577 -12.095 1.00 90.62 271 ALA A N 1
ATOM 1981 C CA . ALA A 1 271 ? 6.095 -3.644 -12.246 1.00 90.62 271 ALA A CA 1
ATOM 1982 C C . ALA A 1 271 ? 6.779 -3.092 -10.992 1.00 90.62 271 ALA A C 1
ATOM 1984 O O . ALA A 1 271 ? 6.542 -1.958 -10.589 1.00 90.62 271 ALA A O 1
ATOM 1985 N N . CYS A 1 272 ? 7.649 -3.901 -10.389 1.00 90.88 272 CYS A N 1
ATOM 1986 C CA . CYS A 1 272 ? 8.409 -3.541 -9.198 1.00 90.88 272 CYS A CA 1
ATOM 1987 C C . CYS A 1 272 ? 9.905 -3.647 -9.499 1.00 90.88 272 CYS A C 1
ATOM 1989 O O . CYS A 1 272 ? 10.363 -4.639 -10.073 1.00 90.88 272 CYS A O 1
ATOM 1991 N N . LEU A 1 273 ? 10.665 -2.627 -9.103 1.00 91.62 273 LEU A N 1
ATOM 1992 C CA . LEU A 1 273 ? 12.116 -2.597 -9.229 1.00 91.62 273 LEU A CA 1
ATOM 1993 C C . LEU A 1 273 ? 12.738 -2.514 -7.835 1.00 91.62 273 LEU A C 1
ATOM 1995 O O . LEU A 1 273 ? 12.553 -1.530 -7.128 1.00 91.62 273 LEU A O 1
ATOM 1999 N N . GLN A 1 274 ? 13.492 -3.545 -7.460 1.00 90.75 274 GLN A N 1
ATOM 2000 C CA . GLN A 1 274 ? 14.127 -3.650 -6.148 1.00 90.75 274 GLN A CA 1
ATOM 2001 C C . GLN A 1 274 ? 15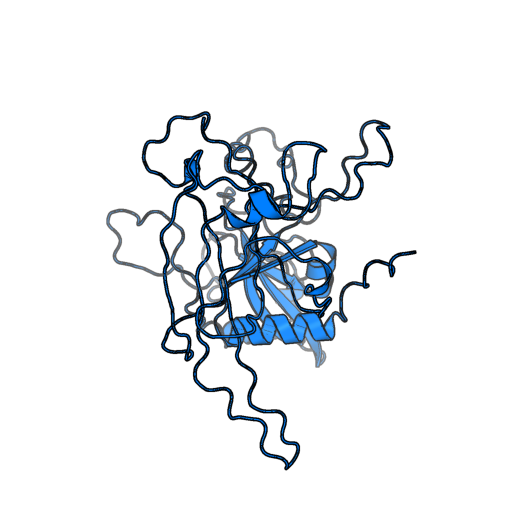.647 -3.670 -6.291 1.00 90.75 274 GLN A C 1
ATOM 2003 O O . GLN A 1 274 ? 16.191 -4.264 -7.225 1.00 90.75 274 GLN A O 1
ATOM 2008 N N . GLN A 1 275 ? 16.337 -3.058 -5.332 1.00 89.25 275 GLN A N 1
ATOM 2009 C CA . GLN A 1 275 ? 17.775 -3.232 -5.141 1.00 89.25 275 GLN A CA 1
ATOM 2010 C C . GLN A 1 275 ? 18.028 -4.057 -3.880 1.00 89.25 275 GLN A C 1
ATOM 2012 O O . GLN A 1 275 ? 17.203 -4.044 -2.965 1.00 89.25 275 GLN A O 1
ATOM 2017 N N . PRO A 1 276 ? 19.168 -4.755 -3.792 1.00 86.12 276 PRO A N 1
ATOM 2018 C CA . PRO A 1 276 ? 19.553 -5.380 -2.543 1.00 86.12 276 PRO A CA 1
ATOM 2019 C C . PRO A 1 276 ? 19.735 -4.337 -1.440 1.00 86.12 276 PRO A C 1
ATOM 2021 O O . PRO A 1 276 ? 20.417 -3.336 -1.642 1.00 86.12 276 PRO A O 1
ATOM 2024 N N . ASP A 1 277 ? 19.161 -4.607 -0.273 1.00 83.19 277 ASP A N 1
ATOM 2025 C CA . ASP A 1 277 ? 19.288 -3.763 0.910 1.00 83.19 277 ASP A CA 1
ATOM 2026 C C . ASP A 1 277 ? 20.204 -4.455 1.931 1.00 83.19 277 ASP A C 1
ATOM 2028 O O . ASP A 1 277 ? 19.990 -5.610 2.308 1.00 83.19 277 ASP A O 1
ATOM 2032 N N . ALA A 1 278 ? 21.263 -3.766 2.360 1.00 78.19 278 ALA A N 1
ATOM 2033 C CA . ALA A 1 278 ? 22.192 -4.282 3.361 1.00 78.19 278 ALA A CA 1
ATOM 2034 C C . ALA A 1 278 ? 21.497 -4.543 4.711 1.00 78.19 278 ALA A C 1
ATOM 2036 O O . ALA A 1 278 ? 21.897 -5.439 5.444 1.00 78.19 278 ALA A O 1
ATOM 2037 N N . ARG A 1 279 ? 20.401 -3.838 5.009 1.00 76.56 279 ARG A N 1
ATOM 2038 C CA . ARG A 1 279 ? 19.638 -3.971 6.260 1.00 76.56 279 ARG A CA 1
ATOM 2039 C C . ARG A 1 279 ? 18.924 -5.312 6.388 1.00 76.56 279 ARG A C 1
ATOM 2041 O O . ARG A 1 279 ? 18.730 -5.796 7.497 1.00 76.56 279 ARG A O 1
ATOM 2048 N N . VAL A 1 280 ? 18.543 -5.919 5.262 1.00 77.06 280 VAL A N 1
ATOM 2049 C CA . VAL A 1 280 ? 17.875 -7.234 5.238 1.00 77.06 280 VAL A CA 1
ATOM 2050 C C . VAL A 1 280 ? 18.857 -8.387 5.033 1.00 77.06 280 VAL A C 1
ATOM 2052 O O . VAL A 1 280 ? 18.488 -9.553 5.165 1.00 77.06 280 VAL A O 1
ATOM 2055 N N . ARG A 1 281 ? 20.119 -8.091 4.699 1.00 74.75 281 ARG A N 1
ATOM 2056 C CA . ARG A 1 281 ? 21.156 -9.108 4.536 1.00 74.75 281 ARG A CA 1
ATOM 2057 C C . ARG A 1 281 ? 21.728 -9.471 5.897 1.00 74.75 281 ARG A C 1
ATOM 2059 O O . ARG A 1 281 ? 22.315 -8.645 6.592 1.00 74.75 281 ARG A O 1
ATOM 2066 N N . ALA A 1 282 ? 21.601 -10.745 6.256 1.00 68.38 282 ALA A N 1
ATOM 2067 C CA . ALA A 1 282 ? 22.258 -11.273 7.439 1.00 68.38 282 ALA A CA 1
ATOM 2068 C C . ALA A 1 282 ? 23.765 -10.957 7.368 1.00 68.38 282 ALA A C 1
ATOM 2070 O O . ALA A 1 282 ? 24.426 -11.363 6.412 1.00 68.38 282 ALA A O 1
ATOM 2071 N N . ARG A 1 283 ? 24.296 -10.290 8.407 1.00 76.44 283 ARG A N 1
ATOM 2072 C CA . ARG A 1 283 ? 25.726 -9.966 8.621 1.00 76.44 283 ARG A CA 1
ATOM 2073 C C . ARG A 1 283 ? 26.289 -8.723 7.918 1.00 76.44 283 ARG A C 1
ATOM 2075 O O . ARG A 1 283 ? 27.506 -8.556 7.927 1.00 76.44 283 ARG A O 1
ATOM 2082 N N . SER A 1 284 ? 25.472 -7.839 7.351 1.00 75.00 284 SER A N 1
ATOM 2083 C CA . SER A 1 284 ? 25.989 -6.523 6.951 1.00 75.00 284 SER A CA 1
ATOM 2084 C C . SER A 1 284 ? 26.370 -5.704 8.198 1.00 75.00 284 SER A C 1
ATOM 2086 O O . SER A 1 284 ? 25.528 -5.553 9.086 1.00 75.00 284 SER A O 1
ATOM 2088 N N . PRO A 1 285 ? 27.619 -5.210 8.313 1.00 74.88 285 PRO A N 1
ATOM 2089 C CA . PRO A 1 285 ? 28.037 -4.426 9.468 1.00 74.88 285 PRO A CA 1
ATOM 2090 C C . PRO A 1 285 ? 27.327 -3.068 9.482 1.00 74.88 285 PRO A C 1
ATOM 2092 O O . PRO A 1 285 ? 27.081 -2.471 8.434 1.00 74.88 285 PRO A O 1
ATOM 2095 N N . PHE A 1 286 ? 26.992 -2.591 10.681 1.00 72.12 286 PHE A N 1
ATOM 2096 C CA . PHE A 1 286 ? 26.535 -1.221 10.899 1.00 72.12 286 PHE A CA 1
ATOM 2097 C C . PHE A 1 286 ? 27.754 -0.300 11.127 1.00 72.12 286 PHE A C 1
ATOM 2099 O O . PHE A 1 286 ? 28.667 -0.714 11.846 1.00 72.12 286 PHE A O 1
ATOM 2106 N N . PRO A 1 287 ? 27.776 0.940 10.599 1.00 76.00 287 PRO A N 1
ATOM 2107 C CA . PRO A 1 287 ? 26.764 1.555 9.737 1.00 76.00 287 PRO A CA 1
ATOM 2108 C C . PRO A 1 287 ? 26.727 0.891 8.358 1.00 76.00 287 PRO A C 1
ATOM 2110 O O . PRO A 1 287 ? 27.762 0.497 7.832 1.00 76.00 287 PRO A O 1
ATOM 2113 N N . PHE A 1 288 ? 25.536 0.771 7.767 1.00 76.12 288 PHE A N 1
ATOM 2114 C CA . PHE A 1 288 ? 25.401 0.192 6.430 1.00 76.12 288 PHE A CA 1
ATOM 2115 C C . PHE A 1 288 ? 26.152 1.073 5.420 1.00 76.12 288 PHE A C 1
ATOM 2117 O O . PHE A 1 288 ? 25.727 2.191 5.128 1.00 76.12 288 PHE A O 1
ATOM 2124 N N . GLU A 1 289 ? 27.292 0.588 4.924 1.00 59.91 289 GLU A N 1
ATOM 2125 C CA . GLU A 1 289 ? 28.154 1.333 3.992 1.00 59.91 289 GLU A CA 1
ATOM 2126 C C . GLU A 1 289 ? 27.462 1.569 2.638 1.00 59.91 289 GLU A C 1
ATOM 2128 O O . GLU A 1 289 ? 27.645 2.608 1.995 1.00 59.91 289 GLU A O 1
ATOM 2133 N N . ASP A 1 290 ? 26.602 0.629 2.237 1.00 67.88 290 ASP A N 1
ATOM 2134 C CA . ASP A 1 290 ? 25.803 0.712 1.023 1.00 67.88 290 ASP A CA 1
ATOM 2135 C C . ASP A 1 290 ? 24.603 1.642 1.230 1.00 67.88 290 ASP A C 1
ATOM 2137 O O . ASP A 1 290 ? 23.565 1.266 1.780 1.00 67.88 290 ASP A O 1
ATOM 2141 N N . ARG A 1 291 ? 24.718 2.876 0.733 1.00 72.06 291 ARG A N 1
ATOM 2142 C CA . ARG A 1 291 ? 23.554 3.753 0.576 1.00 72.06 291 ARG A CA 1
ATOM 2143 C C . ARG A 1 291 ? 22.644 3.184 -0.508 1.00 72.06 291 ARG A C 1
ATOM 2145 O O . ARG A 1 291 ? 23.092 2.981 -1.642 1.00 72.06 291 ARG A O 1
ATOM 2152 N N . LEU A 1 292 ? 21.365 3.002 -0.176 1.00 79.62 292 LEU A N 1
ATOM 2153 C CA . LEU A 1 292 ? 20.333 2.727 -1.171 1.00 79.62 292 LEU A CA 1
ATOM 2154 C C . LEU A 1 292 ? 20.379 3.805 -2.258 1.00 79.62 292 LEU A C 1
ATOM 2156 O O . LEU A 1 292 ? 20.490 4.999 -1.974 1.00 79.62 292 LEU A O 1
ATOM 2160 N N . ARG A 1 293 ? 20.347 3.370 -3.515 1.00 83.69 293 ARG A N 1
ATOM 2161 C CA . ARG A 1 293 ? 20.318 4.258 -4.677 1.00 83.69 293 ARG A CA 1
ATOM 2162 C C . ARG A 1 293 ? 18.878 4.609 -5.018 1.00 83.69 293 ARG A C 1
ATOM 2164 O O . ARG A 1 293 ? 17.983 3.789 -4.847 1.00 83.69 293 ARG A O 1
ATOM 2171 N N . GLU A 1 294 ? 18.654 5.800 -5.548 1.00 83.25 294 GLU A N 1
ATOM 2172 C CA . GLU A 1 294 ? 17.370 6.115 -6.170 1.00 83.25 294 GLU A CA 1
ATOM 2173 C C . GLU A 1 294 ? 17.203 5.240 -7.418 1.00 83.25 294 GLU A C 1
ATOM 2175 O O . GLU A 1 294 ? 18.078 5.200 -8.288 1.00 83.25 294 GLU A O 1
ATOM 2180 N N . LEU A 1 295 ? 16.099 4.498 -7.479 1.00 86.38 295 LEU A N 1
ATOM 2181 C CA . LEU A 1 295 ? 15.757 3.650 -8.615 1.00 86.38 295 LEU A CA 1
ATOM 2182 C C . LEU A 1 295 ? 14.667 4.333 -9.433 1.00 86.38 295 LEU A C 1
ATOM 2184 O O . LEU A 1 295 ? 13.726 4.900 -8.886 1.00 86.38 295 LEU A O 1
ATOM 2188 N N . PHE A 1 296 ? 14.784 4.245 -10.755 1.00 86.44 296 PHE A N 1
ATOM 2189 C CA . PHE A 1 296 ? 13.778 4.746 -11.679 1.00 86.44 296 PHE A CA 1
ATOM 2190 C C . PHE A 1 296 ? 13.416 3.647 -12.670 1.00 86.44 296 PHE A C 1
ATOM 2192 O O . PHE A 1 296 ? 14.292 3.100 -13.344 1.00 86.44 296 PHE A O 1
ATOM 2199 N N . LEU A 1 297 ? 12.125 3.342 -12.770 1.00 89.94 297 LEU A N 1
ATOM 2200 C CA . LEU A 1 297 ? 11.581 2.419 -13.756 1.00 89.94 297 LEU A CA 1
ATOM 2201 C C . LEU A 1 297 ? 10.787 3.208 -14.798 1.00 89.94 297 LEU A C 1
ATOM 2203 O O . LEU A 1 297 ? 9.969 4.057 -14.456 1.00 89.94 297 LEU A O 1
ATOM 2207 N N . CYS A 1 298 ? 11.023 2.913 -16.074 1.00 89.75 298 CYS A N 1
ATOM 2208 C CA . CYS A 1 298 ? 10.290 3.505 -17.186 1.00 89.75 298 CYS A CA 1
ATOM 2209 C C . CYS A 1 298 ? 9.637 2.395 -18.005 1.00 89.75 298 CYS A C 1
ATOM 2211 O O . CYS A 1 298 ? 10.325 1.471 -18.437 1.00 89.75 298 CYS A O 1
ATOM 2213 N N . VAL A 1 299 ? 8.328 2.503 -18.230 1.00 90.19 299 VAL A N 1
ATOM 2214 C CA . VAL A 1 299 ? 7.570 1.596 -19.096 1.00 90.19 299 VAL A CA 1
ATOM 2215 C C . VAL A 1 299 ? 7.173 2.372 -20.343 1.00 90.19 299 VAL A C 1
ATOM 2217 O O . VAL A 1 299 ? 6.553 3.430 -20.252 1.00 90.19 299 VAL A O 1
ATOM 2220 N N . LEU A 1 300 ? 7.567 1.867 -21.509 1.00 90.44 300 LEU A N 1
ATOM 2221 C CA . LEU A 1 300 ? 7.330 2.509 -22.798 1.00 90.44 300 LEU A CA 1
ATOM 2222 C C . LEU A 1 300 ? 6.702 1.498 -23.751 1.00 90.44 300 LEU A C 1
ATOM 2224 O O . LEU A 1 300 ? 7.157 0.358 -23.846 1.00 90.44 300 LEU A O 1
ATOM 2228 N N . ARG A 1 301 ? 5.675 1.931 -24.484 1.00 90.38 301 ARG A N 1
ATOM 2229 C CA . ARG A 1 301 ? 5.115 1.151 -25.588 1.00 90.38 301 ARG A CA 1
ATOM 2230 C C . ARG A 1 301 ? 6.123 1.126 -26.736 1.00 90.38 301 ARG A C 1
ATOM 2232 O O . ARG A 1 301 ? 6.706 2.155 -27.068 1.00 90.38 301 ARG A O 1
ATOM 2239 N N . LEU A 1 302 ? 6.337 -0.044 -27.324 1.00 92.19 302 LEU A N 1
ATOM 2240 C CA . LEU A 1 302 ? 7.205 -0.219 -28.486 1.00 92.19 302 LEU A CA 1
ATOM 2241 C C . LEU A 1 302 ? 6.373 -0.275 -29.769 1.00 92.19 302 LEU A C 1
ATOM 2243 O O . LEU A 1 302 ? 5.214 -0.689 -29.742 1.00 92.19 302 LEU A O 1
ATOM 2247 N N . ASP A 1 303 ? 6.983 0.130 -30.878 1.00 91.69 303 ASP A N 1
ATOM 2248 C CA . ASP A 1 303 ? 6.363 0.144 -32.205 1.00 91.69 303 ASP A CA 1
ATOM 2249 C C . ASP A 1 303 ? 6.397 -1.252 -32.855 1.00 91.69 303 ASP A C 1
ATOM 2251 O O . ASP A 1 303 ? 5.614 -1.540 -33.755 1.00 91.69 303 ASP A O 1
ATOM 2255 N N . GLY A 1 304 ? 7.272 -2.147 -32.375 1.00 91.12 304 GLY A N 1
ATOM 2256 C CA . GLY A 1 304 ? 7.355 -3.524 -32.855 1.00 91.12 304 GLY A CA 1
ATOM 2257 C C . GLY A 1 304 ? 8.079 -4.486 -31.902 1.00 91.12 304 GLY A C 1
ATOM 2258 O O . GLY A 1 304 ? 8.862 -4.053 -31.046 1.00 91.12 304 GLY A O 1
ATOM 2259 N N . PRO A 1 305 ? 7.839 -5.805 -32.045 1.00 86.06 305 PRO A N 1
ATOM 2260 C CA . PRO A 1 305 ? 8.484 -6.842 -31.245 1.00 86.06 305 PRO A CA 1
ATOM 2261 C C . PRO A 1 305 ? 9.964 -6.943 -31.639 1.00 86.06 305 PRO A C 1
ATOM 2263 O O . PRO A 1 305 ? 10.310 -7.512 -32.667 1.00 86.06 305 PRO A O 1
ATOM 2266 N N . GLY A 1 306 ? 10.847 -6.344 -30.844 1.00 88.75 306 GLY A N 1
ATOM 2267 C CA . GLY A 1 306 ? 12.291 -6.308 -31.110 1.00 88.75 306 GLY A CA 1
ATOM 2268 C C . GLY A 1 306 ? 12.871 -4.902 -31.227 1.00 88.75 306 GLY A C 1
ATOM 2269 O O . GLY A 1 306 ? 14.091 -4.759 -31.275 1.00 88.75 306 GLY A O 1
ATOM 2270 N N . GLN A 1 307 ? 12.029 -3.862 -31.211 1.00 94.31 307 GLN A N 1
ATOM 2271 C CA . GLN A 1 307 ? 12.519 -2.495 -31.077 1.00 94.31 307 GLN A CA 1
ATOM 2272 C C . GLN A 1 307 ? 13.304 -2.361 -29.765 1.00 94.31 307 GLN A C 1
ATOM 2274 O O . GLN A 1 307 ? 12.796 -2.652 -28.682 1.00 94.31 307 GLN A O 1
ATOM 2279 N N . ARG A 1 308 ? 14.543 -1.887 -29.871 1.00 94.44 308 ARG A N 1
ATOM 2280 C CA . ARG A 1 308 ? 15.335 -1.407 -28.741 1.00 94.44 308 ARG A CA 1
ATOM 2281 C C . ARG A 1 308 ? 15.331 0.115 -28.776 1.00 94.44 308 ARG A C 1
ATOM 2283 O O . ARG A 1 308 ? 15.346 0.704 -29.851 1.00 94.44 308 ARG A O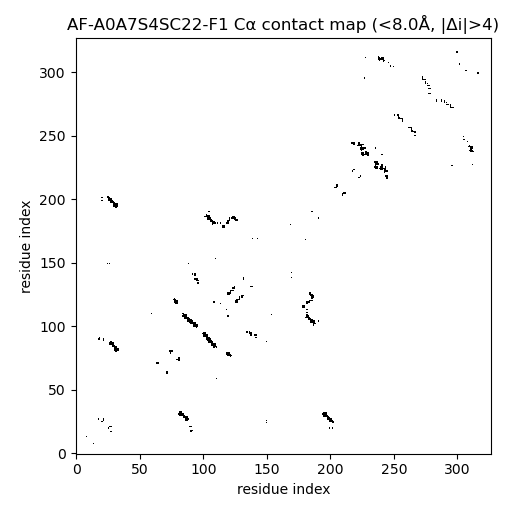 1
ATOM 2290 N N . LEU A 1 309 ? 15.279 0.749 -27.611 1.00 94.25 309 LEU A N 1
ATOM 2291 C CA . LEU A 1 309 ? 15.345 2.203 -27.536 1.00 94.25 309 LEU A CA 1
ATOM 2292 C C . LEU A 1 309 ? 16.805 2.631 -27.456 1.00 94.25 309 LEU A C 1
ATOM 2294 O O . LEU A 1 309 ? 17.508 2.221 -26.533 1.00 94.25 309 LEU A O 1
ATOM 2298 N N . ASP A 1 310 ? 17.234 3.465 -28.398 1.00 94.56 310 ASP A N 1
ATOM 2299 C CA . ASP A 1 310 ? 18.602 4.000 -28.450 1.00 94.56 310 ASP A CA 1
ATOM 2300 C C . ASP A 1 310 ? 18.733 5.367 -27.762 1.00 94.56 310 ASP A C 1
ATOM 2302 O O . ASP A 1 310 ? 19.835 5.797 -27.425 1.00 94.56 310 ASP A O 1
ATOM 2306 N N . ALA A 1 311 ? 17.606 6.029 -27.489 1.00 93.75 311 ALA A N 1
ATOM 2307 C CA . ALA A 1 311 ? 17.538 7.249 -26.697 1.00 93.75 311 ALA A CA 1
ATOM 2308 C C . ALA A 1 311 ? 16.180 7.384 -25.992 1.00 93.75 311 ALA A C 1
ATOM 2310 O O . ALA A 1 311 ? 15.174 6.811 -26.420 1.00 93.75 311 ALA A O 1
ATOM 2311 N N . PHE A 1 312 ? 16.142 8.163 -24.910 1.00 91.75 312 PHE A N 1
ATOM 2312 C CA . PHE A 1 312 ? 14.885 8.555 -24.274 1.00 91.75 312 PHE A CA 1
ATOM 2313 C C . PHE A 1 312 ? 14.155 9.626 -25.098 1.00 91.75 312 PHE A C 1
ATOM 2315 O O . PHE A 1 312 ? 14.690 10.713 -25.316 1.00 91.75 312 PHE A O 1
ATOM 2322 N N . ASP A 1 313 ? 12.903 9.360 -25.479 1.00 89.81 313 ASP A N 1
ATOM 2323 C CA . ASP A 1 313 ? 12.041 10.336 -26.150 1.00 89.81 313 ASP A CA 1
ATOM 2324 C C . ASP A 1 313 ? 10.902 10.800 -25.234 1.00 89.81 313 ASP A C 1
ATOM 2326 O O . ASP A 1 313 ? 9.912 10.099 -25.004 1.00 89.81 313 ASP A O 1
ATOM 2330 N N . LYS A 1 314 ? 11.020 12.041 -24.753 1.00 87.25 314 LYS A N 1
ATOM 2331 C CA . LYS A 1 314 ? 10.018 12.691 -23.900 1.00 87.25 314 LYS A CA 1
ATOM 2332 C C . LYS A 1 314 ? 8.645 12.802 -24.574 1.00 87.25 314 LYS A C 1
ATOM 2334 O O . LYS A 1 314 ? 7.642 12.859 -23.868 1.00 87.25 314 LYS A O 1
ATOM 2339 N N . ARG A 1 315 ? 8.573 12.838 -25.910 1.00 87.69 315 ARG A N 1
ATOM 2340 C CA . ARG A 1 315 ? 7.306 12.960 -26.654 1.00 87.69 315 ARG A CA 1
ATOM 2341 C C . ARG A 1 315 ? 6.436 11.710 -26.531 1.00 87.69 315 ARG A C 1
ATOM 2343 O O . ARG A 1 315 ? 5.225 11.813 -26.675 1.00 87.69 315 ARG A O 1
ATOM 2350 N N . ARG A 1 316 ? 7.035 10.554 -26.218 1.00 85.06 316 ARG A N 1
ATOM 2351 C CA . ARG A 1 316 ? 6.325 9.278 -26.012 1.00 85.06 316 ARG A CA 1
ATOM 2352 C C . ARG A 1 316 ? 5.725 9.148 -24.610 1.00 85.06 316 ARG A C 1
ATOM 2354 O O . ARG A 1 316 ? 5.005 8.191 -24.340 1.00 85.06 316 ARG A O 1
ATOM 2361 N N . VAL A 1 317 ? 6.016 10.088 -23.708 1.00 83.69 317 VAL A N 1
ATOM 2362 C CA . VAL A 1 317 ? 5.465 10.084 -22.351 1.00 83.69 317 VAL A CA 1
ATOM 2363 C C . VAL A 1 317 ? 4.012 10.542 -22.398 1.00 83.69 317 VAL A C 1
ATOM 2365 O O . VAL A 1 317 ? 3.720 11.730 -22.537 1.00 83.69 317 VAL A O 1
ATOM 2368 N N . VAL A 1 318 ? 3.098 9.591 -22.232 1.00 79.38 318 VAL A N 1
ATOM 2369 C CA . VAL A 1 318 ? 1.676 9.876 -22.040 1.00 79.38 318 VAL A CA 1
ATOM 2370 C C . VAL A 1 318 ? 1.456 10.229 -20.571 1.00 79.38 318 VAL A C 1
ATOM 2372 O O . VAL A 1 318 ? 1.753 9.436 -19.681 1.00 79.38 318 VAL A O 1
ATOM 2375 N N . ARG A 1 319 ? 0.937 11.428 -20.296 1.00 70.50 319 ARG A N 1
ATOM 2376 C CA . ARG A 1 319 ? 0.501 11.816 -18.947 1.00 70.50 319 ARG A CA 1
ATOM 2377 C C . ARG A 1 319 ? -0.887 11.225 -18.687 1.00 70.50 319 ARG A C 1
ATOM 2379 O O . ARG A 1 319 ? -1.880 11.934 -18.783 1.00 70.50 319 ARG A O 1
ATOM 2386 N N . GLY A 1 320 ? -0.948 9.920 -18.440 1.00 56.16 320 GLY A N 1
ATOM 2387 C CA . GLY A 1 320 ? -2.165 9.223 -18.015 1.00 56.16 320 GLY A CA 1
ATOM 2388 C C . GLY A 1 320 ? -2.200 9.095 -16.493 1.00 56.16 320 GLY A C 1
ATOM 2389 O O . GLY A 1 320 ? -1.209 8.676 -15.896 1.00 56.16 320 GLY A O 1
ATOM 2390 N N . GLY A 1 321 ? -3.307 9.504 -15.868 1.00 45.88 321 GLY A N 1
ATOM 2391 C CA . GLY A 1 321 ? -3.519 9.393 -14.422 1.00 45.88 321 GLY A CA 1
ATOM 2392 C C . GLY A 1 321 ? -3.556 7.927 -13.995 1.00 45.88 321 GLY A C 1
ATOM 2393 O O . GLY A 1 321 ? -4.306 7.147 -14.569 1.00 45.88 321 GLY A O 1
ATOM 2394 N N . GLY A 1 322 ? -2.717 7.548 -13.031 1.00 46.06 322 GLY A N 1
ATOM 2395 C CA . GLY A 1 322 ? -2.653 6.172 -12.525 1.00 46.06 322 GLY A CA 1
ATOM 2396 C C . GLY A 1 322 ? -1.253 5.656 -12.191 1.00 46.06 322 GLY A C 1
ATOM 2397 O O . GLY A 1 322 ? -1.123 4.529 -11.727 1.00 46.06 322 GLY A O 1
ATOM 2398 N N . VAL A 1 323 ? -0.187 6.444 -12.388 1.00 44.25 323 VAL A N 1
ATOM 2399 C CA . VAL A 1 323 ? 1.140 6.059 -11.876 1.00 44.25 323 VAL A CA 1
ATOM 2400 C C . VAL A 1 323 ? 1.194 6.297 -10.368 1.00 44.25 323 VAL A C 1
ATOM 2402 O O . VAL A 1 323 ? 1.532 7.389 -9.914 1.00 44.25 323 VAL A O 1
ATOM 2405 N N . SER A 1 324 ? 0.882 5.260 -9.595 1.00 42.25 324 SER A N 1
ATOM 2406 C CA . SER A 1 324 ? 1.169 5.209 -8.162 1.00 42.25 324 SER A CA 1
ATOM 2407 C C . SER A 1 324 ? 2.609 4.736 -7.964 1.00 42.25 324 SER A C 1
ATOM 2409 O O . SER A 1 324 ? 2.944 3.583 -8.234 1.00 42.25 324 SER A O 1
ATOM 2411 N N . LEU A 1 325 ? 3.488 5.637 -7.525 1.00 36.66 325 LEU A N 1
ATOM 2412 C CA . LEU A 1 325 ? 4.830 5.280 -7.063 1.00 36.66 325 LEU A CA 1
ATOM 2413 C C . LEU A 1 325 ? 4.699 4.568 -5.714 1.00 36.66 325 LEU A C 1
ATOM 2415 O O . LEU A 1 325 ? 4.388 5.202 -4.711 1.00 36.66 325 LEU A O 1
ATOM 2419 N N . ILE A 1 326 ? 4.944 3.260 -5.696 1.00 34.25 326 ILE A N 1
ATOM 2420 C CA . ILE A 1 326 ? 5.147 2.500 -4.460 1.00 34.25 326 ILE A CA 1
ATOM 2421 C C . ILE A 1 326 ? 6.663 2.346 -4.305 1.00 34.25 326 ILE A C 1
ATOM 2423 O O . ILE A 1 326 ? 7.287 1.640 -5.101 1.00 34.25 326 ILE A O 1
ATOM 2427 N N . SER A 1 327 ? 7.259 3.071 -3.351 1.00 33.16 327 SER A N 1
ATOM 2428 C CA . SER A 1 327 ? 8.677 2.932 -2.976 1.00 33.16 327 SER A CA 1
ATOM 2429 C C . SER A 1 327 ? 8.847 1.940 -1.840 1.00 33.16 327 SER A C 1
ATOM 2431 O O . SER A 1 327 ? 8.126 2.135 -0.834 1.00 33.16 327 SER A O 1
#

InterPro domains:
  IPR001300 Peptidase C2, calpain, catalytic domain [PF00648] (11-134)
  IPR001300 Peptidase C2, calpain, catalytic domain [PS50203] (79-204)
  IPR022684 Peptidase C2, calpain family [PTHR10183] (12-309)
  IPR036213 Calpain large subunit, domain III superfamily [SSF49758] (210-305)
  IPR038765 Papain-like cysteine peptidase superfamily [SSF54001] (10-201)

Nearest PDB structures (foldseek):
  7uve-assembly1_A  TM=6.054E-01  e=9.261E-01  Drosophila melanogaster